Protein AF-A0A0G0FE40-F1 (afdb_monomer_lite)

Foldseek 3Di:
DFADPQKAFQEDDDPVVQVVVCVVQVLAFWEALLDAPLQQAQQLVRDGFDDADWDDPDDFKIKHFLVPGDHPSVLQDARHGMGGDCVVCVVLVVPDDDDDRVRSSVSRVVCCVVSPSNRMHMYTNFHRMAGACLQDPDDPRDGPNNPPPCSDNVNVVVCVVVVDDDPSVVSHNDGDNHNYDHDDD

Organism: NCBI:txid1619097

pLDDT: mean 90.69, std 10.66, range [52.12, 98.56]

Structure (mmCIF, N/CA/C/O backbone):
data_AF-A0A0G0FE40-F1
#
_entry.id   AF-A0A0G0FE40-F1
#
loop_
_atom_site.group_PDB
_atom_site.id
_atom_site.type_symbol
_atom_site.label_atom_id
_atom_site.label_alt_id
_atom_site.label_comp_id
_atom_site.label_asym_id
_atom_site.label_entity_id
_atom_site.label_seq_id
_atom_site.pdbx_PDB_ins_code
_atom_site.Cartn_x
_atom_site.Cartn_y
_atom_site.Cartn_z
_atom_site.occupancy
_atom_site.B_iso_or_equiv
_atom_site.auth_seq_id
_atom_site.auth_comp_id
_atom_site.auth_asym_id
_atom_site.auth_atom_id
_atom_site.pdbx_PDB_model_num
ATOM 1 N N . LEU A 1 1 ? -7.742 5.739 -5.639 1.00 95.12 1 LEU A N 1
ATOM 2 C CA . LEU A 1 1 ? -6.745 4.683 -5.893 1.00 95.12 1 LEU A CA 1
ATOM 3 C C . LEU A 1 1 ? -5.475 5.398 -6.303 1.00 95.12 1 LEU A C 1
ATOM 5 O O . LEU A 1 1 ? -5.529 6.129 -7.284 1.00 95.12 1 LEU A O 1
ATOM 9 N N . PHE A 1 2 ? -4.411 5.261 -5.524 1.00 95.88 2 PHE A N 1
ATOM 10 C CA . PHE A 1 2 ? -3.079 5.692 -5.936 1.00 95.88 2 PHE A CA 1
ATOM 11 C C . PHE A 1 2 ? -2.352 4.530 -6.601 1.00 95.88 2 PHE A C 1
ATOM 13 O O . PHE A 1 2 ? -2.489 3.388 -6.160 1.00 95.88 2 PHE A O 1
ATOM 20 N N . LEU A 1 3 ? -1.635 4.835 -7.677 1.00 94.00 3 LEU A N 1
ATOM 21 C CA . LEU A 1 3 ? -0.790 3.918 -8.431 1.00 94.00 3 LEU A CA 1
ATOM 22 C C . LEU A 1 3 ? 0.455 4.678 -8.877 1.00 94.00 3 LEU A C 1
ATOM 24 O O . LEU A 1 3 ? 0.405 5.896 -9.075 1.00 94.00 3 LEU A O 1
ATOM 28 N N . VAL A 1 4 ? 1.527 3.929 -9.086 1.00 90.31 4 VAL A N 1
ATOM 29 C CA . VAL A 1 4 ? 2.767 4.394 -9.710 1.00 90.31 4 VAL A CA 1
ATOM 30 C C . VAL A 1 4 ? 3.039 3.561 -10.965 1.00 90.31 4 VAL A C 1
ATOM 32 O O . VAL A 1 4 ? 2.366 2.559 -11.218 1.00 90.31 4 VAL A O 1
ATOM 35 N N . ASP A 1 5 ? 3.985 4.005 -11.782 1.00 85.88 5 ASP A N 1
ATOM 36 C CA . ASP A 1 5 ? 4.335 3.418 -13.079 1.00 85.88 5 ASP A CA 1
ATOM 37 C C . ASP A 1 5 ? 4.890 1.991 -12.986 1.00 85.88 5 ASP A C 1
ATOM 39 O O . ASP A 1 5 ? 4.754 1.221 -13.934 1.00 85.88 5 ASP A O 1
ATOM 43 N N . ASP A 1 6 ? 5.452 1.617 -11.838 1.00 87.06 6 ASP A N 1
ATOM 44 C CA . ASP A 1 6 ? 6.002 0.286 -11.584 1.00 87.06 6 ASP A CA 1
ATOM 45 C C . ASP A 1 6 ? 5.018 -0.703 -10.925 1.00 87.06 6 ASP A C 1
ATOM 47 O O . ASP A 1 6 ? 5.390 -1.827 -10.577 1.00 87.06 6 ASP A O 1
ATOM 51 N N . THR A 1 7 ? 3.752 -0.307 -10.751 1.00 92.50 7 THR A N 1
ATOM 52 C CA . THR A 1 7 ? 2.732 -1.163 -10.136 1.00 92.50 7 THR A CA 1
ATOM 53 C C . THR A 1 7 ? 2.286 -2.275 -11.085 1.00 92.50 7 THR A C 1
ATOM 55 O O . THR A 1 7 ? 1.764 -2.027 -12.172 1.00 92.50 7 THR A O 1
ATOM 58 N N . VAL A 1 8 ? 2.370 -3.517 -10.612 1.00 92.75 8 VAL A N 1
ATOM 59 C CA . VAL A 1 8 ? 1.926 -4.722 -11.316 1.00 92.75 8 VAL A CA 1
ATOM 60 C C . VAL A 1 8 ? 0.778 -5.377 -10.554 1.00 92.75 8 VAL A C 1
ATOM 62 O O . VAL A 1 8 ? 0.898 -5.680 -9.367 1.00 92.75 8 VAL A O 1
ATOM 65 N N . PHE A 1 9 ? -0.341 -5.643 -11.235 1.00 95.06 9 PHE A N 1
ATOM 66 C CA . PHE A 1 9 ? -1.464 -6.393 -10.665 1.00 95.06 9 PHE A CA 1
ATOM 67 C C . PHE A 1 9 ? -1.293 -7.896 -10.893 1.00 95.06 9 PHE A C 1
ATOM 69 O O . PHE A 1 9 ? -1.261 -8.364 -12.029 1.00 95.06 9 PHE A O 1
ATOM 76 N N . CYS A 1 10 ? -1.252 -8.667 -9.808 1.00 94.44 10 CYS A N 1
ATOM 77 C CA . CYS A 1 10 ? -1.087 -10.121 -9.844 1.00 94.44 10 CYS A CA 1
ATOM 78 C C . CYS A 1 10 ? -2.388 -10.898 -9.580 1.00 94.44 10 CYS A C 1
ATOM 80 O O . CYS A 1 10 ? -2.400 -12.130 -9.580 1.00 94.44 10 CYS A O 1
ATOM 82 N N . GLY A 1 11 ? -3.513 -10.206 -9.381 1.00 93.56 11 GLY A N 1
ATOM 83 C CA . GLY A 1 11 ? -4.809 -10.843 -9.181 1.00 93.56 11 GLY A CA 1
ATOM 84 C C . GLY A 1 11 ? -5.990 -9.920 -9.455 1.00 93.56 11 GLY A C 1
ATOM 85 O O . GLY A 1 11 ? -5.867 -8.700 -9.495 1.00 93.56 11 GLY A O 1
ATOM 86 N N . THR A 1 12 ? -7.169 -10.515 -9.620 1.00 94.44 12 THR A N 1
ATOM 87 C CA . THR A 1 12 ? -8.417 -9.769 -9.807 1.00 94.44 12 THR A CA 1
ATOM 88 C C . THR A 1 12 ? -8.948 -9.234 -8.482 1.00 94.44 12 THR A C 1
ATOM 90 O O . THR A 1 12 ? -8.921 -9.928 -7.462 1.00 94.44 12 THR A O 1
ATOM 93 N N . PHE A 1 13 ? -9.515 -8.032 -8.515 1.00 95.94 13 PHE A N 1
ATOM 94 C CA . PHE A 1 13 ? -10.209 -7.419 -7.387 1.00 95.94 13 PHE A CA 1
ATOM 95 C C . PHE A 1 13 ? -11.353 -6.528 -7.880 1.00 95.94 13 PHE A C 1
ATOM 97 O O . PHE A 1 13 ? -11.409 -6.143 -9.046 1.00 95.94 13 PHE A O 1
ATOM 104 N N . SER A 1 14 ? -12.282 -6.192 -6.983 1.00 97.06 14 SER A N 1
ATOM 105 C CA . SER A 1 14 ? -13.412 -5.313 -7.288 1.00 97.06 14 SER A CA 1
ATOM 106 C C . SER A 1 14 ? -13.316 -4.021 -6.487 1.00 97.06 14 SER A C 1
ATOM 108 O O . SER A 1 14 ? -13.484 -4.028 -5.267 1.00 97.06 14 SER A O 1
ATOM 110 N N . ILE A 1 15 ? -13.119 -2.893 -7.176 1.00 96.94 15 ILE A N 1
ATOM 111 C CA . ILE A 1 15 ? -13.134 -1.560 -6.550 1.00 96.94 15 ILE A CA 1
ATOM 112 C C . ILE A 1 15 ? -14.489 -1.296 -5.881 1.00 96.94 15 ILE A C 1
ATOM 114 O O . ILE A 1 15 ? -14.534 -0.814 -4.753 1.00 96.94 15 ILE A O 1
ATOM 118 N N . LYS A 1 16 ? -15.600 -1.685 -6.524 1.00 97.69 16 LYS A N 1
ATOM 119 C CA . LYS A 1 16 ? -16.952 -1.543 -5.957 1.00 97.69 16 LYS A CA 1
ATOM 120 C C . LYS A 1 16 ? -17.089 -2.276 -4.619 1.00 97.69 16 LYS A C 1
ATOM 122 O O . LYS A 1 16 ? -17.698 -1.751 -3.690 1.00 97.69 16 LYS A O 1
ATOM 127 N N . LYS A 1 17 ? -16.508 -3.476 -4.508 1.00 97.50 17 LYS A N 1
ATOM 128 C CA . LYS A 1 17 ? -16.500 -4.244 -3.257 1.00 97.50 17 LYS A CA 1
ATOM 129 C C . LYS A 1 17 ? -15.666 -3.555 -2.176 1.00 97.50 17 LYS A C 1
ATOM 131 O O . LYS A 1 17 ? -16.138 -3.446 -1.051 1.00 97.50 17 LYS A O 1
ATOM 136 N N . ILE A 1 18 ? -14.478 -3.059 -2.529 1.00 97.94 18 ILE A N 1
ATOM 137 C CA . ILE A 1 18 ? -13.598 -2.320 -1.610 1.00 97.94 18 ILE A CA 1
ATOM 138 C C . ILE A 1 18 ? -14.311 -1.078 -1.061 1.00 97.94 18 ILE A C 1
ATOM 140 O O . ILE A 1 18 ? -14.325 -0.875 0.149 1.00 97.94 18 ILE A O 1
ATOM 144 N N . ILE A 1 19 ? -14.961 -0.292 -1.927 1.00 97.56 19 ILE A N 1
ATOM 145 C CA . ILE A 1 19 ? -15.736 0.893 -1.522 1.00 97.56 19 ILE A CA 1
ATOM 146 C C . ILE A 1 19 ? -16.832 0.504 -0.525 1.00 97.56 19 ILE A C 1
ATOM 148 O O . ILE A 1 19 ? -16.897 1.083 0.556 1.00 97.56 19 ILE A O 1
ATOM 152 N N . LYS A 1 20 ? -17.631 -0.526 -0.838 1.00 97.69 20 LYS A N 1
ATOM 153 C CA . LYS A 1 20 ? -18.689 -1.011 0.061 1.00 97.69 20 LYS A CA 1
ATOM 154 C C . LYS A 1 20 ? -18.138 -1.394 1.441 1.00 97.69 20 LYS A C 1
ATOM 156 O O . LYS A 1 20 ? -18.756 -1.086 2.454 1.00 97.69 20 LYS A O 1
ATOM 161 N N . LEU A 1 21 ? -16.988 -2.066 1.497 1.00 97.62 21 LEU A N 1
ATOM 162 C CA . LEU A 1 21 ? -16.372 -2.461 2.766 1.00 97.62 21 LEU A CA 1
ATOM 163 C C . LEU A 1 21 ? -15.844 -1.255 3.557 1.00 97.62 21 LEU A C 1
ATOM 165 O O . LEU A 1 21 ? -16.055 -1.202 4.765 1.00 97.62 21 LEU A O 1
ATOM 169 N N . LEU A 1 22 ? -15.240 -0.260 2.900 1.00 97.00 22 LEU A N 1
ATOM 170 C CA . LEU A 1 22 ? -14.813 0.987 3.555 1.00 97.00 22 LEU A CA 1
ATOM 171 C C . LEU A 1 22 ? -16.003 1.797 4.105 1.00 97.00 22 LEU A C 1
ATOM 173 O O . LEU A 1 22 ? -15.895 2.442 5.147 1.00 97.00 22 LEU A O 1
ATOM 177 N N . GLU A 1 23 ? -17.161 1.742 3.444 1.00 96.38 23 GLU A N 1
ATOM 178 C CA . GLU A 1 23 ? -18.392 2.372 3.934 1.00 96.38 23 GLU A CA 1
ATOM 179 C C . GLU A 1 23 ? -18.974 1.671 5.169 1.00 96.38 23 GLU A C 1
ATOM 181 O O . GLU A 1 23 ? -19.508 2.344 6.055 1.00 96.38 23 GLU A O 1
ATOM 186 N N . ILE A 1 24 ? -18.866 0.341 5.237 1.00 97.25 24 ILE A N 1
ATOM 187 C CA . ILE A 1 24 ? -19.320 -0.469 6.378 1.00 97.25 24 ILE A CA 1
ATOM 188 C C . ILE A 1 24 ? -18.363 -0.303 7.568 1.00 97.25 24 ILE A C 1
ATOM 190 O O . ILE A 1 24 ? -18.799 -0.077 8.697 1.00 97.25 24 ILE A O 1
ATOM 194 N N . HIS A 1 25 ? -17.053 -0.371 7.328 1.00 96.88 25 HIS A N 1
ATOM 195 C CA . HIS A 1 25 ? -16.018 -0.333 8.360 1.00 96.88 25 HIS A CA 1
ATOM 196 C C . HIS A 1 25 ? -15.403 1.067 8.483 1.00 96.88 25 HIS A C 1
ATOM 198 O O . HIS A 1 25 ? -14.275 1.316 8.072 1.00 96.88 25 HIS A O 1
ATOM 204 N N . ARG A 1 26 ? -16.145 2.006 9.084 1.00 95.44 26 ARG A N 1
ATOM 205 C CA . ARG A 1 26 ? -15.761 3.435 9.166 1.00 95.44 26 ARG A CA 1
ATOM 206 C C . ARG A 1 26 ? -14.464 3.734 9.931 1.00 95.44 26 ARG A C 1
ATOM 208 O O . ARG A 1 26 ? -13.919 4.827 9.788 1.00 95.44 26 ARG A O 1
ATOM 215 N N . ASN A 1 27 ? -13.983 2.793 10.738 1.00 96.81 27 ASN A N 1
ATOM 216 C CA . ASN A 1 27 ? -12.712 2.860 11.464 1.00 96.81 27 ASN A CA 1
ATOM 217 C C . ASN A 1 27 ? -11.519 2.300 10.661 1.00 96.81 27 ASN A C 1
ATOM 219 O O . ASN A 1 27 ? -10.417 2.205 11.201 1.00 96.81 27 ASN A O 1
ATOM 223 N N . VAL A 1 28 ? -11.727 1.930 9.396 1.00 98.06 28 VAL A N 1
ATOM 224 C CA . VAL A 1 28 ? -10.672 1.545 8.456 1.00 98.06 28 VAL A CA 1
ATOM 225 C C . VAL A 1 28 ? -10.237 2.771 7.652 1.00 98.06 28 VAL A C 1
ATOM 227 O O . VAL A 1 28 ? -11.068 3.498 7.106 1.00 98.06 28 VAL A O 1
ATOM 230 N N . LEU A 1 29 ? -8.927 3.011 7.582 1.00 97.88 29 LEU A N 1
ATOM 231 C CA . LEU A 1 29 ? -8.335 4.150 6.875 1.00 97.88 29 LEU A CA 1
ATOM 232 C C . LEU A 1 29 ? -8.379 3.987 5.350 1.00 97.88 29 LEU A C 1
ATOM 234 O O . LEU A 1 29 ? -8.657 4.933 4.616 1.00 97.88 29 LEU A O 1
ATOM 238 N N . GLY A 1 30 ? -8.109 2.780 4.871 1.00 98.06 30 GLY A N 1
ATOM 239 C CA . GLY A 1 30 ? -8.002 2.483 3.452 1.00 98.06 30 GLY A CA 1
ATOM 240 C C . GLY A 1 30 ? -7.833 0.995 3.192 1.00 98.06 30 GLY A C 1
ATOM 241 O O . GLY A 1 30 ? -7.861 0.178 4.115 1.00 98.06 30 GLY A O 1
ATOM 242 N N . CYS A 1 31 ? -7.673 0.656 1.918 1.00 98.44 31 CYS A N 1
ATOM 243 C CA . CYS A 1 31 ? -7.436 -0.699 1.449 1.00 98.44 31 CYS A CA 1
ATOM 244 C C . CYS A 1 31 ? -6.124 -0.767 0.677 1.00 98.44 31 CYS A C 1
ATOM 246 O O . CYS A 1 31 ? -6.009 -0.126 -0.368 1.00 98.44 31 CYS A O 1
ATOM 248 N N . SER A 1 32 ? -5.193 -1.597 1.136 1.00 98.25 32 SER A N 1
ATOM 249 C CA . SER A 1 32 ? -3.959 -1.883 0.414 1.00 98.25 32 SER A CA 1
ATOM 250 C C . SER A 1 32 ? -4.110 -3.091 -0.500 1.00 98.25 32 SER A C 1
ATOM 252 O O . SER A 1 32 ? -4.609 -4.139 -0.082 1.00 98.25 32 SER A O 1
ATOM 254 N N . LEU A 1 33 ? -3.690 -2.938 -1.758 1.00 98.31 33 LEU A N 1
ATOM 255 C CA . LEU A 1 33 ? -3.615 -4.033 -2.728 1.00 98.31 33 LEU A CA 1
ATOM 256 C C . LEU A 1 33 ? -2.248 -4.727 -2.693 1.00 98.31 33 LEU A C 1
ATOM 258 O O . LEU A 1 33 ? -2.164 -5.901 -3.050 1.00 98.31 33 LEU A O 1
ATOM 262 N N . ARG A 1 34 ? -1.201 -4.026 -2.243 1.00 97.25 34 ARG A N 1
ATOM 263 C CA . ARG A 1 34 ? 0.170 -4.546 -2.117 1.00 97.25 34 ARG A CA 1
ATOM 264 C C . ARG A 1 34 ? 0.394 -5.452 -0.904 1.00 97.25 34 ARG A C 1
ATOM 266 O O . ARG A 1 34 ? 1.268 -6.319 -0.925 1.00 97.25 34 ARG A O 1
ATOM 273 N N . LEU A 1 35 ? -0.429 -5.308 0.133 1.00 98.00 35 LEU A N 1
ATOM 274 C CA . LEU A 1 35 ? -0.337 -6.098 1.361 1.00 98.00 35 LEU A CA 1
ATOM 275 C C . LEU A 1 35 ? -1.212 -7.357 1.332 1.00 98.00 35 LEU A C 1
ATOM 277 O O . LEU A 1 35 ? -2.296 -7.378 0.748 1.00 98.00 35 LEU A O 1
ATOM 281 N N . GLY A 1 36 ? -0.750 -8.377 2.047 1.00 97.44 36 GLY A N 1
ATOM 282 C CA . GLY A 1 36 ? -1.481 -9.594 2.376 1.00 97.44 36 GLY A CA 1
ATOM 283 C C . GLY A 1 36 ? -0.673 -10.469 3.331 1.00 97.44 36 GLY A C 1
ATOM 284 O O . GLY A 1 36 ? 0.444 -10.131 3.718 1.00 97.44 36 GLY A O 1
ATOM 285 N N . LYS A 1 37 ? -1.199 -11.632 3.715 1.00 97.38 37 LYS A N 1
ATOM 286 C CA . LYS A 1 37 ? -0.504 -12.568 4.627 1.00 97.38 37 LYS A CA 1
ATOM 287 C C . LYS A 1 37 ? 0.796 -13.124 4.039 1.00 97.38 37 LYS A C 1
ATOM 289 O O . LYS A 1 37 ? 1.627 -13.662 4.761 1.00 97.38 37 LYS A O 1
ATOM 294 N N . ASN A 1 38 ? 0.945 -13.020 2.724 1.00 97.75 38 ASN A N 1
ATOM 295 C CA . ASN A 1 38 ? 2.135 -13.356 1.955 1.00 97.75 38 ASN A CA 1
ATOM 296 C C . ASN A 1 38 ? 3.241 -12.290 2.048 1.00 97.75 38 ASN A C 1
ATOM 298 O O . ASN A 1 38 ? 4.361 -12.587 1.650 1.00 97.75 38 ASN A O 1
ATOM 302 N N . THR A 1 39 ? 2.983 -11.092 2.577 1.00 97.62 39 THR A N 1
ATOM 303 C CA . THR A 1 39 ? 3.961 -9.994 2.634 1.00 97.62 39 THR A CA 1
ATOM 304 C C . THR A 1 39 ? 4.903 -10.141 3.840 1.00 97.62 39 THR A C 1
ATOM 306 O O . THR A 1 39 ? 4.739 -9.466 4.849 1.00 97.62 39 THR A O 1
ATOM 309 N N . HIS A 1 40 ? 5.890 -11.032 3.766 1.00 97.3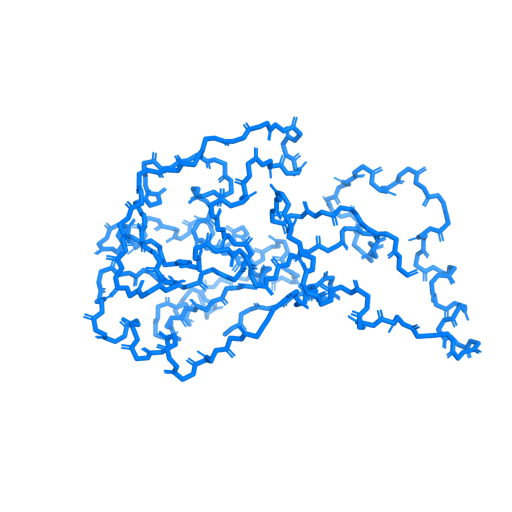8 40 HIS A N 1
ATOM 310 C CA . HIS A 1 40 ? 6.840 -11.334 4.853 1.00 97.38 40 HIS A CA 1
ATOM 311 C C . HIS A 1 40 ? 8.215 -10.666 4.685 1.00 97.38 40 HIS A C 1
ATOM 313 O O . HIS A 1 40 ? 9.120 -10.894 5.494 1.00 97.38 40 HIS A O 1
ATOM 319 N N . TYR A 1 41 ? 8.386 -9.838 3.653 1.00 97.31 41 TYR A N 1
ATOM 320 C CA . TYR A 1 41 ? 9.632 -9.145 3.354 1.00 97.31 41 TYR A CA 1
ATOM 321 C C . TYR A 1 41 ? 9.405 -7.664 3.028 1.00 97.31 41 TYR A C 1
ATOM 323 O O . TYR A 1 41 ? 8.600 -7.328 2.159 1.00 97.31 41 TYR A O 1
ATOM 331 N N . CYS A 1 42 ? 10.149 -6.788 3.705 1.00 96.00 42 CYS A N 1
ATOM 332 C CA . CYS A 1 42 ? 10.187 -5.356 3.448 1.00 96.00 42 CYS A CA 1
ATOM 333 C C . CYS A 1 42 ? 11.404 -5.024 2.585 1.00 96.00 42 CYS A C 1
ATOM 335 O O . CYS A 1 42 ? 12.546 -4.977 3.053 1.00 96.00 42 CYS A O 1
ATOM 337 N N . TYR A 1 43 ? 11.152 -4.793 1.300 1.00 93.12 43 TYR A N 1
ATOM 338 C CA . TYR A 1 43 ? 12.206 -4.591 0.316 1.00 93.12 43 TYR A CA 1
ATOM 339 C C . TYR A 1 43 ? 13.088 -3.360 0.594 1.00 93.12 43 TYR A C 1
ATOM 341 O O . TYR A 1 43 ? 14.313 -3.546 0.595 1.00 93.12 43 TYR A O 1
ATOM 349 N N . PRO A 1 44 ? 12.543 -2.152 0.871 1.00 88.81 44 PRO A N 1
ATOM 350 C CA . PRO A 1 44 ? 13.372 -0.966 1.104 1.00 88.81 44 PRO A CA 1
ATOM 351 C C . PRO A 1 44 ? 14.330 -1.122 2.288 1.00 88.81 44 PRO A C 1
ATOM 353 O O . PRO A 1 44 ? 15.458 -0.645 2.232 1.00 88.81 44 PRO A O 1
ATOM 356 N N . LEU A 1 45 ? 13.902 -1.832 3.337 1.00 91.56 45 LEU A N 1
ATOM 357 C CA . LEU A 1 45 ? 14.685 -2.039 4.558 1.00 91.56 45 LEU A CA 1
ATOM 358 C C . LEU A 1 45 ? 15.487 -3.346 4.558 1.00 91.56 45 LEU A C 1
ATOM 360 O O . LEU A 1 45 ? 16.197 -3.619 5.521 1.00 91.56 45 LEU A O 1
ATOM 364 N N . ASN A 1 46 ? 15.408 -4.134 3.479 1.00 92.62 46 ASN A N 1
ATOM 365 C CA . ASN A 1 46 ? 16.113 -5.410 3.332 1.00 92.62 46 ASN A CA 1
ATOM 366 C C . ASN A 1 46 ? 15.886 -6.363 4.520 1.00 92.62 46 ASN A C 1
ATOM 368 O O . ASN A 1 46 ? 16.827 -6.979 5.020 1.00 92.62 46 ASN A O 1
ATOM 372 N N . ALA A 1 47 ? 14.650 -6.433 5.016 1.00 95.31 47 ALA A N 1
ATOM 373 C CA . ALA A 1 47 ? 14.346 -7.096 6.277 1.00 95.31 47 ALA A CA 1
ATOM 374 C C . ALA A 1 47 ? 13.106 -7.982 6.170 1.00 95.31 47 ALA A C 1
ATOM 376 O O . ALA A 1 47 ? 12.124 -7.634 5.514 1.00 95.31 47 ALA A O 1
ATOM 377 N N . HIS A 1 48 ? 13.128 -9.114 6.874 1.00 96.88 48 HIS A N 1
ATOM 378 C CA . HIS A 1 48 ? 11.908 -9.862 7.149 1.00 96.88 48 HIS A CA 1
ATOM 379 C C . HIS A 1 48 ? 10.975 -9.036 8.034 1.00 96.88 48 HIS A C 1
ATOM 381 O O . HIS A 1 48 ? 11.431 -8.333 8.937 1.00 96.88 48 HIS A O 1
ATOM 387 N N . GLN A 1 49 ? 9.671 -9.147 7.790 1.00 95.81 49 GLN A N 1
ATOM 388 C CA . GLN A 1 49 ? 8.661 -8.444 8.571 1.00 95.81 49 GLN A CA 1
ATOM 389 C C . GLN A 1 49 ? 7.640 -9.407 9.182 1.00 95.81 49 GLN A C 1
ATOM 391 O O . GLN A 1 49 ? 7.226 -10.362 8.517 1.00 95.81 49 GLN A O 1
ATOM 396 N N . PRO A 1 50 ? 7.214 -9.173 10.434 1.00 96.38 50 PRO A N 1
ATOM 397 C CA . PRO A 1 50 ? 6.149 -9.952 11.042 1.00 96.38 50 PRO A CA 1
ATOM 398 C C . PRO A 1 50 ? 4.802 -9.610 10.396 1.00 96.38 50 PRO A C 1
ATOM 400 O O . PRO A 1 50 ? 4.508 -8.447 10.115 1.00 96.38 50 PRO A O 1
ATOM 403 N N . ILE A 1 51 ? 3.957 -10.624 10.208 1.00 97.69 51 ILE A N 1
ATOM 404 C CA . ILE A 1 51 ? 2.556 -10.408 9.837 1.00 97.69 51 ILE A CA 1
ATOM 405 C C . ILE A 1 51 ? 1.804 -9.955 11.100 1.00 97.69 51 ILE A C 1
ATOM 407 O O . ILE A 1 51 ? 1.885 -10.651 12.117 1.00 97.69 51 ILE A O 1
ATOM 411 N N . PRO A 1 52 ? 1.089 -8.815 11.079 1.00 97.62 52 PRO A N 1
ATOM 412 C CA . PRO A 1 52 ? 0.344 -8.344 12.242 1.00 97.62 52 PRO A CA 1
ATOM 413 C C . PRO A 1 52 ? -0.821 -9.284 12.581 1.00 97.62 52 PRO A C 1
ATOM 415 O O . PRO A 1 52 ? -1.217 -10.140 11.788 1.00 97.62 52 PRO A O 1
ATOM 418 N N . SER A 1 53 ? -1.417 -9.094 13.760 1.00 97.38 53 SER A N 1
ATOM 419 C CA . SER A 1 53 ? -2.661 -9.785 14.107 1.00 97.38 53 SER A CA 1
ATOM 420 C C . SER A 1 53 ? -3.779 -9.354 13.153 1.00 97.38 53 SER A C 1
ATOM 422 O O . SER A 1 53 ? -4.144 -8.178 13.096 1.00 97.38 53 SER A O 1
ATOM 424 N N . ILE A 1 54 ? -4.297 -10.311 12.382 1.00 96.69 54 ILE A N 1
ATOM 425 C CA . ILE A 1 54 ? -5.310 -10.086 11.349 1.00 96.69 54 ILE A CA 1
ATOM 426 C C . ILE A 1 54 ? -6.687 -10.576 11.794 1.00 96.69 54 ILE A C 1
ATOM 428 O O . ILE A 1 54 ? -6.829 -11.621 12.430 1.00 96.69 54 ILE A O 1
ATOM 432 N N . LYS A 1 55 ? -7.726 -9.857 11.373 1.00 97.81 55 LYS A N 1
ATOM 433 C CA . LYS A 1 55 ? -9.126 -10.257 11.523 1.00 97.81 55 LYS A CA 1
ATOM 434 C C . LYS A 1 55 ? -9.800 -10.291 10.159 1.00 97.81 55 LYS A C 1
ATOM 436 O O . LYS A 1 55 ? -9.770 -9.300 9.436 1.00 97.81 55 LYS A O 1
ATOM 441 N N . TYR A 1 56 ? -10.454 -11.401 9.829 1.00 97.81 56 TYR A N 1
ATOM 442 C CA . TYR A 1 56 ? -11.288 -11.472 8.631 1.00 97.81 56 TYR A CA 1
ATOM 443 C C . TYR A 1 56 ? -12.553 -10.635 8.813 1.00 97.81 56 TYR A C 1
ATOM 445 O O . TYR A 1 56 ? -13.221 -10.706 9.849 1.00 97.81 56 TYR A O 1
ATOM 453 N N . ILE A 1 57 ? -12.872 -9.849 7.792 1.00 96.75 57 ILE A N 1
ATOM 454 C CA . ILE A 1 57 ? -14.147 -9.129 7.673 1.00 96.75 57 ILE A CA 1
ATOM 455 C C . ILE A 1 57 ? -15.014 -9.703 6.549 1.00 96.75 57 ILE A C 1
ATOM 457 O O . ILE A 1 57 ? -16.224 -9.517 6.558 1.00 96.75 57 ILE A O 1
ATOM 461 N N . GLU A 1 58 ? -14.399 -10.441 5.623 1.00 94.00 58 GLU A N 1
ATOM 462 C CA . GLU A 1 58 ? -15.032 -11.284 4.610 1.00 94.00 58 GLU A CA 1
ATOM 463 C C . GLU A 1 58 ? -14.041 -12.360 4.136 1.00 94.00 58 GLU A C 1
ATOM 465 O O . GLU A 1 58 ? -12.880 -12.337 4.538 1.00 94.00 58 GLU A O 1
ATOM 470 N N . GLU A 1 59 ? -14.483 -13.281 3.269 1.00 89.44 59 GLU A N 1
ATOM 471 C CA . GLU A 1 59 ? -13.717 -14.452 2.802 1.00 89.44 59 GLU A CA 1
ATOM 472 C C . GLU A 1 59 ? -12.258 -14.132 2.428 1.00 89.44 59 GLU A C 1
ATOM 474 O O . GLU A 1 59 ? -11.343 -14.789 2.914 1.00 89.44 59 GLU A O 1
ATOM 479 N N . ASN A 1 60 ? -12.035 -13.077 1.636 1.00 95.00 60 ASN A N 1
ATOM 480 C CA . ASN A 1 60 ? -10.705 -12.697 1.140 1.00 95.00 60 ASN A CA 1
ATOM 481 C C . ASN A 1 60 ? -10.234 -11.322 1.638 1.00 95.00 60 ASN A C 1
ATOM 483 O O . ASN A 1 60 ? -9.278 -10.773 1.093 1.00 95.00 60 ASN A O 1
ATOM 487 N N . PHE A 1 61 ? -10.915 -10.741 2.629 1.00 98.06 61 PHE A N 1
ATOM 488 C CA . PHE A 1 61 ? -10.586 -9.423 3.172 1.00 98.06 61 PHE A CA 1
ATOM 489 C C . PHE A 1 61 ? -10.250 -9.522 4.650 1.00 98.06 61 PHE A C 1
ATOM 491 O O . PHE A 1 61 ? -11.035 -10.031 5.458 1.00 98.06 61 PHE A O 1
ATOM 498 N N . VAL A 1 62 ? -9.104 -8.958 5.004 1.00 98.44 62 VAL A N 1
ATOM 499 C CA . VAL A 1 62 ? -8.636 -8.864 6.380 1.00 98.44 62 VAL A CA 1
ATOM 500 C C . VAL A 1 62 ? -8.434 -7.409 6.767 1.00 98.44 62 VAL A C 1
ATOM 502 O O . VAL A 1 62 ? -8.170 -6.550 5.926 1.00 98.44 62 VAL A O 1
ATOM 505 N N . ILE A 1 63 ? -8.554 -7.143 8.060 1.00 98.56 63 ILE A N 1
ATOM 506 C CA . ILE A 1 63 ? -8.132 -5.893 8.681 1.00 98.56 63 ILE A CA 1
ATOM 507 C C . ILE A 1 63 ? -7.066 -6.181 9.727 1.00 98.56 63 ILE A C 1
ATOM 509 O O . ILE A 1 63 ? -7.065 -7.247 10.349 1.00 98.56 63 ILE A O 1
ATOM 513 N N . TYR A 1 64 ? -6.188 -5.216 9.944 1.00 98.50 64 TYR A N 1
ATOM 514 C CA . TYR A 1 64 ? -5.186 -5.248 11.001 1.00 98.50 64 TYR A CA 1
ATOM 515 C C . TYR A 1 64 ? -4.947 -3.828 11.520 1.00 98.50 64 TYR A C 1
ATOM 517 O O . TYR A 1 64 ? -5.260 -2.852 10.836 1.00 98.50 64 TYR A O 1
ATOM 525 N N . ASP A 1 65 ? -4.438 -3.712 12.744 1.00 98.31 65 ASP A N 1
ATOM 526 C CA . ASP A 1 65 ? -4.110 -2.420 13.349 1.00 98.31 65 ASP A CA 1
ATOM 527 C C . ASP A 1 65 ? -2.745 -1.940 12.837 1.00 98.31 65 ASP A C 1
ATOM 529 O O . ASP A 1 65 ? -1.713 -2.534 13.158 1.00 98.31 65 ASP A O 1
ATOM 533 N N . TRP A 1 66 ? -2.728 -0.886 12.019 1.00 97.69 66 TRP A N 1
ATOM 534 C CA . TRP A 1 66 ? -1.483 -0.355 11.456 1.00 97.69 66 TRP A CA 1
ATOM 535 C C . TRP A 1 66 ? -0.658 0.416 12.489 1.00 97.69 66 TRP A C 1
ATOM 537 O O . TRP A 1 66 ? 0.549 0.557 12.311 1.00 97.69 66 TRP A O 1
ATOM 547 N N . THR A 1 67 ? -1.271 0.871 13.587 1.00 96.75 67 THR A N 1
ATOM 548 C CA . THR A 1 67 ? -0.580 1.608 14.660 1.00 96.75 67 THR A CA 1
ATOM 549 C C . THR A 1 67 ? 0.308 0.700 15.511 1.00 96.75 67 THR A C 1
ATOM 551 O O . THR A 1 67 ? 1.231 1.180 16.163 1.00 96.75 67 THR A O 1
ATOM 554 N N . GLN A 1 68 ? 0.032 -0.608 1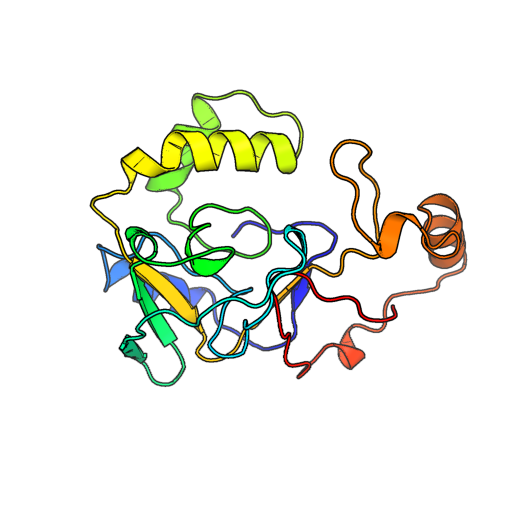5.492 1.00 96.62 68 GLN A N 1
ATOM 555 C CA . GLN A 1 68 ? 0.774 -1.648 16.213 1.00 96.62 68 GLN A CA 1
ATOM 556 C C . GLN A 1 68 ? 1.589 -2.552 15.279 1.00 96.62 68 GLN A C 1
ATOM 558 O O . GLN A 1 68 ? 2.209 -3.515 15.726 1.00 96.62 68 GLN A O 1
ATOM 563 N N . ALA A 1 69 ? 1.545 -2.295 13.972 1.00 96.88 69 ALA A N 1
ATOM 564 C CA . ALA A 1 69 ? 2.254 -3.089 12.984 1.00 96.88 69 ALA A CA 1
ATOM 565 C C . ALA A 1 69 ? 3.703 -2.612 12.805 1.00 96.88 69 ALA A C 1
ATOM 567 O O . ALA A 1 69 ? 4.145 -1.625 13.394 1.00 96.88 69 ALA A O 1
ATOM 568 N N . HIS A 1 70 ? 4.451 -3.313 11.953 1.00 96.94 70 HIS A N 1
ATOM 569 C CA . HIS A 1 70 ? 5.842 -2.994 11.651 1.00 96.94 70 HIS A CA 1
ATOM 570 C C . HIS A 1 70 ? 6.068 -2.892 10.142 1.00 96.94 70 HIS A C 1
ATOM 572 O O . HIS A 1 70 ? 5.370 -3.537 9.357 1.00 96.94 70 HIS A O 1
ATOM 578 N N . LEU A 1 71 ? 7.088 -2.118 9.759 1.00 96.50 71 LEU A N 1
ATOM 579 C CA . LEU A 1 71 ? 7.597 -2.034 8.386 1.00 96.50 71 LEU A CA 1
ATOM 580 C C . LEU A 1 71 ? 6.471 -1.696 7.389 1.00 96.50 71 LEU A C 1
ATOM 582 O O . LEU A 1 71 ? 5.742 -0.732 7.626 1.00 96.50 71 LEU A O 1
ATOM 586 N N . ASP A 1 72 ? 6.290 -2.460 6.306 1.00 97.06 72 ASP A N 1
ATOM 587 C CA . ASP A 1 72 ? 5.281 -2.135 5.288 1.00 97.06 72 ASP A CA 1
ATOM 588 C C . ASP A 1 72 ? 3.851 -2.112 5.845 1.00 97.06 72 ASP A C 1
ATOM 590 O O . ASP A 1 72 ? 3.023 -1.339 5.365 1.00 97.06 72 ASP A O 1
ATOM 594 N N . PHE A 1 73 ? 3.551 -2.918 6.871 1.00 97.69 73 PHE A N 1
ATOM 595 C CA . PHE A 1 73 ? 2.227 -2.922 7.495 1.00 97.69 73 PHE A CA 1
ATOM 596 C C . PHE A 1 73 ? 1.976 -1.675 8.357 1.00 97.69 73 PHE A C 1
ATOM 598 O O . PHE A 1 73 ? 0.822 -1.275 8.500 1.00 97.69 73 PHE A O 1
ATOM 605 N N . ALA A 1 74 ? 3.021 -1.034 8.891 1.00 96.12 74 ALA A N 1
ATOM 606 C CA . ALA A 1 74 ? 2.907 0.238 9.615 1.00 96.12 74 ALA A CA 1
ATOM 607 C C . ALA A 1 74 ? 2.779 1.451 8.673 1.00 96.12 74 ALA A C 1
ATOM 609 O O . ALA A 1 74 ? 2.405 2.546 9.098 1.00 96.12 74 ALA A O 1
ATOM 610 N N . TYR A 1 75 ? 3.082 1.268 7.385 1.00 95.06 75 TYR A N 1
ATOM 611 C CA . TYR A 1 75 ? 3.091 2.327 6.382 1.00 95.06 75 TYR A CA 1
ATOM 612 C C . TYR A 1 75 ? 1.703 2.514 5.748 1.00 95.06 75 TYR A C 1
ATOM 614 O O . TYR A 1 75 ? 1.448 2.144 4.605 1.00 95.06 75 TYR A O 1
ATOM 622 N N . ALA A 1 76 ? 0.765 3.043 6.540 1.00 95.69 76 ALA A N 1
ATOM 623 C CA . ALA A 1 76 ? -0.664 3.016 6.217 1.00 95.69 76 ALA A CA 1
ATOM 624 C C . ALA A 1 76 ? -1.109 3.991 5.110 1.00 95.69 76 ALA A C 1
ATOM 626 O O . ALA A 1 76 ? -2.153 3.768 4.494 1.00 95.69 76 ALA A O 1
ATOM 627 N N . LEU A 1 77 ? -0.353 5.068 4.864 1.00 95.81 77 LEU A N 1
ATOM 628 C CA . LEU A 1 77 ? -0.605 6.036 3.793 1.00 95.81 77 LEU A CA 1
ATOM 629 C C . LEU A 1 77 ? 0.543 6.009 2.787 1.00 95.81 77 LEU A C 1
ATOM 631 O O . LEU A 1 77 ? 1.641 6.465 3.091 1.00 95.81 77 LEU A O 1
ATOM 635 N N . GLU A 1 78 ? 0.264 5.497 1.596 1.00 94.19 78 GLU A N 1
ATOM 636 C CA . GLU A 1 78 ? 1.258 5.228 0.557 1.00 94.19 78 GLU A CA 1
ATOM 637 C C . GLU A 1 78 ? 0.623 5.364 -0.838 1.00 94.19 78 GLU A C 1
ATOM 639 O O . GLU A 1 78 ? -0.608 5.435 -0.955 1.00 94.1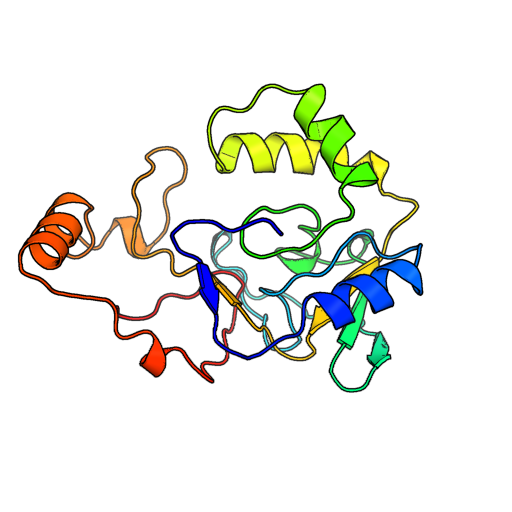9 78 GLU A O 1
ATOM 644 N N . VAL A 1 79 ? 1.435 5.460 -1.895 1.00 94.25 79 VAL A N 1
ATOM 645 C CA . VAL A 1 79 ? 0.934 5.744 -3.261 1.00 94.25 79 VAL A CA 1
ATOM 646 C C . VAL A 1 79 ? 1.087 4.585 -4.255 1.00 94.25 79 VAL A C 1
ATOM 648 O O . VAL A 1 79 ? 0.585 4.657 -5.377 1.00 94.25 79 VAL A O 1
ATOM 651 N N . SER A 1 80 ? 1.711 3.492 -3.836 1.00 91.06 80 SER A N 1
ATOM 652 C CA . SER A 1 80 ? 1.973 2.255 -4.577 1.00 91.06 80 SER A CA 1
ATOM 653 C C . SER A 1 80 ? 0.861 1.207 -4.412 1.00 91.06 80 SER A C 1
ATOM 655 O O . SER A 1 80 ? 1.092 0.112 -3.909 1.00 91.06 80 SER A O 1
ATOM 657 N N . SER A 1 81 ? -0.346 1.493 -4.921 1.00 95.00 81 SER A N 1
ATOM 658 C CA . SER A 1 81 ? -1.506 0.572 -4.975 1.00 95.00 81 SER A CA 1
ATOM 659 C C . SER A 1 81 ? -2.390 0.473 -3.718 1.00 95.00 81 SER A C 1
ATOM 661 O O . SER A 1 81 ? -2.786 -0.611 -3.279 1.00 95.00 81 SER A O 1
ATOM 663 N N . SER A 1 82 ? -2.836 1.627 -3.210 1.00 97.12 82 SER A N 1
ATOM 664 C CA . SER A 1 82 ? -3.874 1.708 -2.168 1.00 97.12 82 SER A CA 1
ATOM 665 C C . SER A 1 82 ? -5.067 2.599 -2.509 1.00 97.12 82 SER A C 1
ATOM 667 O O . SER A 1 82 ? -5.012 3.554 -3.293 1.00 97.12 82 SER A O 1
ATOM 669 N N . LEU A 1 83 ? -6.204 2.266 -1.898 1.00 97.94 83 LEU A N 1
ATOM 670 C CA . LEU A 1 83 ? -7.455 3.009 -1.976 1.00 97.94 83 LEU A CA 1
ATOM 671 C C . LEU A 1 83 ? -7.749 3.686 -0.640 1.00 97.94 83 LEU A C 1
ATOM 673 O O . LEU A 1 83 ? -7.775 3.033 0.397 1.00 97.94 83 LEU A O 1
ATOM 677 N N . TYR A 1 84 ? -8.074 4.973 -0.699 1.00 97.50 84 TYR A N 1
ATOM 678 C CA . TYR A 1 84 ? -8.473 5.784 0.448 1.00 97.50 84 TYR A CA 1
ATOM 679 C C . TYR A 1 84 ? -9.735 6.578 0.112 1.00 97.50 84 TYR A C 1
ATOM 681 O O . TYR A 1 84 ? -10.005 6.854 -1.063 1.00 97.50 84 TYR A O 1
ATOM 689 N N . GLU A 1 85 ? -10.501 6.969 1.132 1.00 95.19 85 GLU A N 1
ATOM 690 C CA . GLU A 1 85 ? -11.641 7.866 0.938 1.00 95.19 85 GLU A CA 1
ATOM 691 C C . GLU A 1 85 ? -11.140 9.252 0.494 1.00 95.19 85 GLU A C 1
ATOM 693 O O . GLU A 1 85 ? -10.288 9.863 1.140 1.00 95.19 85 GLU A O 1
ATOM 698 N N . THR A 1 86 ? -11.704 9.802 -0.585 1.00 95.31 86 THR A N 1
ATOM 699 C CA . THR A 1 86 ? -11.290 11.118 -1.104 1.00 95.31 86 THR A CA 1
ATOM 700 C C . THR A 1 86 ? -11.381 12.213 -0.043 1.00 95.31 86 THR A C 1
ATOM 702 O O . THR A 1 86 ? -10.492 13.051 0.040 1.00 95.31 86 THR A O 1
ATOM 705 N N . LYS A 1 87 ? -12.420 12.198 0.803 1.00 92.06 87 LYS A N 1
ATOM 706 C CA . LYS A 1 87 ? -12.611 13.196 1.871 1.00 92.06 87 LYS A CA 1
ATOM 707 C C . LYS A 1 87 ? -11.457 13.225 2.886 1.00 92.06 87 LYS A C 1
ATOM 709 O O . LYS A 1 87 ? -11.169 14.287 3.429 1.00 92.06 87 LYS A O 1
ATOM 714 N N . ASP A 1 88 ? -10.795 12.089 3.104 1.00 92.25 88 ASP A N 1
ATOM 715 C CA . ASP A 1 88 ? -9.687 11.960 4.050 1.00 92.25 88 ASP A CA 1
ATOM 716 C C . ASP A 1 88 ? -8.399 12.530 3.451 1.00 92.25 88 ASP A C 1
ATOM 718 O O . ASP A 1 88 ? -7.692 13.313 4.086 1.00 92.25 88 ASP A O 1
ATOM 722 N N . ILE A 1 89 ? -8.118 12.174 2.195 1.00 95.50 89 ILE A N 1
ATOM 723 C CA . ILE A 1 89 ? -6.850 12.505 1.542 1.00 95.50 89 ILE A CA 1
ATOM 724 C C . ILE A 1 89 ? -6.861 13.901 0.914 1.00 95.50 89 ILE A C 1
ATOM 726 O O . ILE A 1 89 ? -5.855 14.606 0.962 1.00 95.50 89 ILE A O 1
ATOM 730 N N . LEU A 1 90 ? -7.991 14.356 0.367 1.00 95.25 90 LEU A N 1
ATOM 731 C CA . LEU A 1 90 ? -8.071 15.609 -0.394 1.00 95.25 90 LEU A CA 1
ATOM 732 C C . LEU A 1 90 ? -7.647 16.833 0.429 1.00 95.25 90 LEU A C 1
ATOM 734 O O . LEU A 1 90 ? -7.027 17.749 -0.106 1.00 95.25 90 LEU A O 1
ATOM 738 N N . SER A 1 91 ? -7.948 16.844 1.731 1.00 93.00 91 SER A N 1
ATOM 739 C CA . SER A 1 91 ? -7.503 17.906 2.640 1.00 93.00 91 SER A CA 1
ATOM 740 C C . SER A 1 91 ? -5.979 17.949 2.781 1.00 93.00 91 SER A C 1
ATOM 742 O O . SER A 1 91 ? -5.414 19.029 2.914 1.00 93.00 91 SER A O 1
ATOM 744 N N . ILE A 1 92 ? -5.299 16.803 2.745 1.00 95.50 92 ILE A N 1
ATOM 745 C CA . ILE A 1 92 ? -3.835 16.746 2.798 1.00 95.50 92 ILE A CA 1
ATOM 746 C C . ILE A 1 92 ? -3.264 17.278 1.485 1.00 95.50 92 ILE A C 1
ATOM 748 O O . ILE A 1 92 ? -2.433 18.181 1.511 1.00 95.50 92 ILE A O 1
ATOM 752 N N . LEU A 1 93 ? -3.776 16.797 0.348 1.00 95.50 93 LEU A N 1
ATOM 753 C CA . LEU A 1 93 ? -3.281 17.185 -0.977 1.00 95.50 93 LEU A CA 1
ATOM 754 C C . LEU A 1 93 ? -3.418 18.685 -1.254 1.00 95.50 93 LEU A C 1
ATOM 756 O O . LEU A 1 93 ? -2.528 19.279 -1.843 1.00 95.50 93 LEU A O 1
ATOM 760 N N . LYS A 1 94 ? -4.526 19.306 -0.833 1.00 95.69 94 LYS A N 1
ATOM 761 C CA . LYS A 1 94 ? -4.778 20.735 -1.082 1.00 95.69 94 LYS A CA 1
ATOM 762 C C . LYS A 1 94 ? -3.914 21.677 -0.243 1.00 95.69 94 LYS A C 1
ATOM 764 O O . LYS A 1 94 ? -3.730 22.820 -0.637 1.00 95.69 94 LYS A O 1
ATOM 769 N N . ASN A 1 95 ? -3.443 21.221 0.916 1.00 94.69 95 ASN A N 1
ATOM 770 C CA . ASN A 1 95 ? -2.788 22.075 1.912 1.00 94.69 95 ASN A CA 1
ATOM 771 C C . ASN A 1 95 ? -1.275 21.846 2.005 1.00 94.69 95 ASN A C 1
ATOM 773 O O . ASN A 1 95 ? -0.635 22.377 2.907 1.00 94.69 95 ASN A O 1
ATOM 777 N N . ASN A 1 96 ? -0.704 21.028 1.122 1.00 96.31 96 ASN A N 1
ATOM 778 C CA . ASN A 1 96 ? 0.709 20.677 1.150 1.00 96.31 96 ASN A CA 1
ATOM 779 C C . ASN A 1 96 ? 1.275 20.684 -0.268 1.00 96.31 96 ASN A C 1
ATOM 781 O O . ASN A 1 96 ? 0.605 20.284 -1.216 1.00 96.31 96 ASN A O 1
ATOM 785 N N . ASN A 1 97 ? 2.533 21.095 -0.393 1.00 95.56 97 ASN A N 1
ATOM 786 C CA . ASN A 1 97 ? 3.247 21.075 -1.662 1.00 95.56 97 ASN A CA 1
ATOM 787 C C . ASN A 1 97 ? 3.981 19.742 -1.829 1.00 95.56 97 ASN A C 1
ATOM 789 O O . ASN A 1 97 ? 4.649 19.273 -0.911 1.00 95.56 97 ASN A O 1
ATOM 793 N N . PHE A 1 98 ? 3.891 19.165 -3.021 1.00 95.88 98 PHE A N 1
ATOM 794 C CA . PHE A 1 98 ? 4.650 17.995 -3.451 1.00 95.88 98 PHE A CA 1
ATOM 795 C C . PHE A 1 98 ? 4.878 18.105 -4.963 1.00 95.88 98 PHE A C 1
ATOM 797 O O . PHE A 1 98 ? 4.096 18.742 -5.667 1.00 95.88 98 PHE A O 1
ATOM 804 N N . SER A 1 99 ? 5.956 17.514 -5.470 1.00 93.62 99 SER A N 1
ATOM 805 C CA . SER A 1 99 ? 6.344 17.606 -6.889 1.00 93.62 99 SER A CA 1
ATOM 806 C C . SER A 1 99 ? 6.532 16.248 -7.561 1.00 93.62 99 SER A C 1
ATOM 808 O O . SER A 1 99 ? 6.682 16.172 -8.776 1.00 93.62 99 SER A O 1
ATOM 810 N N . ASN A 1 100 ? 6.536 15.171 -6.780 1.00 89.75 100 ASN A N 1
ATOM 811 C CA . ASN A 1 100 ? 6.720 13.797 -7.238 1.00 89.75 100 ASN A CA 1
ATOM 812 C C . ASN A 1 100 ? 6.141 12.799 -6.209 1.00 89.75 100 ASN A C 1
ATOM 814 O O . ASN A 1 100 ? 5.870 13.203 -5.070 1.00 89.75 100 ASN A O 1
ATOM 818 N N . PRO A 1 101 ? 5.984 11.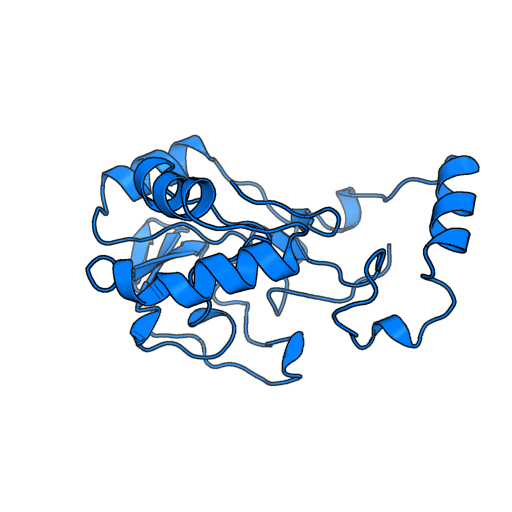508 -6.567 1.00 90.19 101 PRO A N 1
ATOM 819 C CA . PRO A 1 101 ? 5.437 10.485 -5.672 1.00 90.19 101 PRO A CA 1
ATOM 820 C C . PRO A 1 101 ? 6.136 10.395 -4.306 1.00 90.19 101 PRO A C 1
ATOM 822 O O . PRO A 1 101 ? 5.454 10.394 -3.288 1.00 90.19 101 PRO A O 1
ATOM 825 N N . ASN A 1 102 ? 7.472 10.452 -4.251 1.00 89.19 102 ASN A N 1
ATOM 826 C CA . ASN A 1 102 ? 8.224 10.368 -2.987 1.00 89.19 102 ASN A CA 1
ATOM 827 C C . ASN A 1 102 ? 7.914 11.549 -2.046 1.00 89.19 102 ASN A C 1
ATOM 829 O O . ASN A 1 102 ? 7.723 11.387 -0.838 1.00 89.19 102 ASN A O 1
ATOM 833 N N . SER A 1 103 ? 7.845 12.766 -2.599 1.00 93.75 103 SER A N 1
ATOM 834 C CA . SER A 1 103 ? 7.461 13.955 -1.826 1.00 93.75 103 SER A CA 1
ATOM 835 C C . SER A 1 103 ? 5.997 13.905 -1.375 1.00 93.75 103 SER A C 1
ATOM 837 O O . SER A 1 103 ? 5.682 14.370 -0.282 1.00 93.75 103 SER A O 1
ATOM 839 N N . LEU A 1 104 ? 5.113 13.288 -2.168 1.00 95.12 104 LEU A N 1
ATOM 840 C CA . LEU A 1 104 ? 3.722 13.062 -1.783 1.00 95.12 104 LEU A CA 1
ATOM 841 C C . LEU A 1 104 ? 3.617 12.046 -0.636 1.00 95.12 104 LEU A C 1
ATOM 843 O O . LEU A 1 104 ? 2.911 12.306 0.335 1.00 95.12 104 LEU A O 1
ATOM 847 N N . GLU A 1 105 ? 4.347 10.933 -0.695 1.00 94.25 105 GLU A N 1
ATOM 848 C CA . GLU A 1 105 ? 4.407 9.959 0.403 1.00 94.25 105 GLU A CA 1
ATOM 849 C C . GLU A 1 105 ? 4.921 10.585 1.701 1.00 94.25 105 GLU A C 1
ATOM 851 O O . GLU A 1 105 ? 4.344 10.367 2.765 1.00 94.25 105 GLU A O 1
ATOM 856 N N . SER A 1 106 ? 5.934 11.450 1.617 1.00 93.94 106 SER A N 1
ATOM 857 C CA . SER A 1 106 ? 6.442 12.193 2.778 1.00 93.94 106 SER A CA 1
ATOM 858 C C . SER A 1 106 ? 5.360 13.080 3.408 1.00 93.94 106 SER A C 1
ATOM 860 O O . SER A 1 106 ? 5.184 13.087 4.628 1.00 93.94 106 SER A O 1
ATOM 862 N N . VAL A 1 107 ? 4.593 13.797 2.579 1.00 96.50 107 VAL A N 1
ATOM 863 C CA . VAL A 1 107 ? 3.458 14.626 3.015 1.00 96.50 107 VAL A CA 1
ATOM 864 C C . VAL A 1 107 ? 2.362 13.777 3.663 1.00 96.50 107 VAL A C 1
ATOM 866 O O . VAL A 1 107 ? 1.829 14.150 4.712 1.00 96.50 107 VAL A O 1
ATOM 869 N N . LEU A 1 108 ? 2.016 12.642 3.056 1.00 95.88 108 LEU A N 1
ATOM 870 C CA . LEU A 1 108 ? 1.016 11.716 3.582 1.00 95.88 108 LEU A CA 1
ATOM 871 C C . LEU A 1 108 ? 1.443 11.160 4.945 1.00 95.88 108 LEU A C 1
ATOM 873 O O . LEU A 1 108 ? 0.671 11.236 5.903 1.00 95.88 108 LEU A O 1
ATOM 877 N N . TYR A 1 109 ? 2.684 10.688 5.059 1.00 93.81 109 TYR A N 1
ATOM 878 C CA . TYR A 1 109 ? 3.237 10.141 6.295 1.00 93.81 109 TYR A CA 1
ATOM 879 C C . TYR A 1 109 ? 3.289 11.182 7.421 1.00 93.81 109 TYR A C 1
ATOM 881 O O . TYR A 1 109 ? 2.866 10.905 8.543 1.00 93.81 109 TYR A O 1
ATOM 889 N N . ALA A 1 110 ? 3.692 12.421 7.121 1.00 95.12 110 ALA A N 1
ATOM 890 C CA . ALA A 1 110 ? 3.672 13.521 8.090 1.00 95.12 110 ALA A CA 1
ATOM 891 C C . ALA A 1 110 ? 2.258 13.831 8.627 1.00 95.12 110 ALA A C 1
ATOM 893 O O . ALA A 1 110 ? 2.102 14.372 9.722 1.00 95.12 110 ALA A O 1
ATOM 894 N N . ASN A 1 111 ? 1.214 13.469 7.876 1.00 95.50 111 ASN A N 1
ATOM 895 C CA . ASN A 1 111 ? -0.187 13.655 8.247 1.00 95.50 111 ASN A CA 1
ATOM 896 C C . ASN A 1 111 ? -0.829 12.405 8.876 1.00 95.50 111 ASN A C 1
ATOM 898 O O . ASN A 1 111 ? -2.009 12.455 9.233 1.00 95.50 111 ASN A O 1
ATOM 902 N N . LEU A 1 112 ? -0.088 11.306 9.057 1.00 94.12 112 LEU A N 1
ATOM 903 C CA . LEU A 1 112 ? -0.626 10.014 9.497 1.00 94.12 112 LEU A CA 1
ATOM 904 C C . LEU A 1 112 ? -1.357 10.091 10.850 1.00 94.12 112 LEU A C 1
ATOM 906 O O . LEU A 1 112 ? -2.421 9.496 11.020 1.00 94.12 112 LEU A O 1
ATOM 910 N N . ASN A 1 113 ? -0.866 10.917 11.780 1.00 93.38 113 ASN A N 1
ATOM 911 C CA . ASN A 1 113 ? -1.474 11.119 13.103 1.00 93.38 113 ASN A CA 1
ATOM 912 C C . ASN A 1 113 ? -2.924 11.638 13.051 1.00 93.38 113 ASN A C 1
ATOM 914 O O . ASN A 1 113 ? -3.690 11.426 13.993 1.00 93.38 113 ASN A O 1
ATOM 918 N N . ARG A 1 114 ? -3.346 12.266 11.944 1.00 94.56 114 ARG A N 1
ATOM 919 C CA . ARG A 1 114 ? -4.740 12.706 11.737 1.00 94.56 114 ARG A CA 1
ATOM 920 C C . ARG A 1 114 ? -5.723 11.534 11.699 1.00 94.56 114 ARG A C 1
ATOM 922 O O . ARG A 1 114 ? -6.920 11.736 11.899 1.00 94.56 114 ARG A O 1
ATOM 929 N N . PHE A 1 115 ? -5.226 10.321 11.467 1.00 95.50 115 PHE A N 1
ATOM 930 C CA . PHE A 1 115 ? -6.021 9.115 11.271 1.00 95.50 115 PHE A CA 1
ATOM 931 C C . PHE A 1 115 ? -5.971 8.144 12.447 1.00 95.50 115 PHE A C 1
ATOM 933 O O . PHE A 1 115 ? -6.408 7.009 12.305 1.00 95.50 115 PHE A O 1
ATOM 940 N N . ILE A 1 116 ? -5.541 8.578 13.636 1.00 91.56 116 ILE A N 1
ATOM 941 C CA . ILE A 1 116 ? -5.505 7.707 14.825 1.00 91.56 116 ILE A CA 1
ATOM 942 C C . ILE A 1 116 ? -6.886 7.133 15.204 1.00 91.56 116 ILE A C 1
ATOM 944 O O . ILE A 1 116 ? -6.989 6.070 15.804 1.00 91.56 116 ILE A O 1
ATOM 948 N N . ARG A 1 117 ? -7.978 7.807 14.805 1.00 95.06 117 ARG A N 1
ATOM 949 C CA . ARG A 1 117 ? -9.365 7.319 14.964 1.00 95.06 117 ARG A CA 1
ATOM 950 C C . ARG A 1 117 ? -9.773 6.259 13.931 1.00 95.06 117 ARG A C 1
ATOM 952 O O . ARG A 1 117 ? -10.866 5.706 14.028 1.00 95.06 117 ARG A O 1
ATOM 959 N N . LYS A 1 118 ? -8.914 5.989 12.949 1.00 97.19 118 LYS A N 1
ATOM 960 C CA . LYS A 1 118 ? -9.041 4.936 11.940 1.00 97.19 118 LYS A CA 1
ATOM 961 C C . LYS A 1 118 ? -7.816 4.006 12.008 1.00 97.19 118 LYS A C 1
ATOM 963 O O . LYS A 1 118 ? -7.033 3.961 11.059 1.00 97.19 118 LYS A O 1
ATOM 968 N N . PRO A 1 119 ? -7.606 3.294 13.133 1.00 97.62 119 PRO A N 1
ATOM 969 C CA . PRO A 1 119 ? -6.370 2.548 13.386 1.00 97.62 119 PRO A CA 1
ATOM 970 C C . PRO A 1 119 ? -6.239 1.289 12.521 1.00 97.62 119 PRO A C 1
ATOM 972 O O . PRO A 1 119 ? -5.192 0.652 12.513 1.00 97.62 119 PRO A O 1
ATOM 975 N N . TYR A 1 120 ? -7.288 0.912 11.785 1.00 98.50 120 TYR A N 1
ATOM 976 C CA . TYR A 1 120 ? -7.272 -0.290 10.967 1.00 98.50 120 TYR A CA 1
ATOM 977 C C . TYR A 1 120 ? -6.955 0.019 9.508 1.00 98.50 120 TYR A C 1
ATOM 979 O O . TYR A 1 120 ? -7.469 0.981 8.934 1.00 98.50 120 TYR A O 1
ATOM 987 N N . LEU A 1 121 ? -6.148 -0.835 8.886 1.00 98.19 121 LEU A N 1
ATOM 988 C CA . LEU A 1 121 ? -6.020 -0.905 7.435 1.00 98.19 121 LEU A CA 1
ATOM 989 C C . LEU A 1 121 ? -6.649 -2.212 6.958 1.00 98.19 121 LEU A C 1
ATOM 991 O O . LEU A 1 121 ? -6.546 -3.241 7.626 1.00 98.19 121 LEU A O 1
ATOM 995 N N . MET A 1 122 ? -7.320 -2.160 5.814 1.00 98.50 122 MET A N 1
ATOM 996 C CA . MET A 1 122 ? -7.837 -3.337 5.130 1.00 98.50 122 MET A CA 1
ATOM 997 C C . MET A 1 122 ? -6.839 -3.785 4.065 1.00 98.50 122 MET A C 1
ATOM 999 O O . MET A 1 122 ? -6.213 -2.963 3.398 1.00 98.50 122 MET A O 1
ATOM 1003 N N . CYS A 1 123 ? -6.715 -5.085 3.857 1.00 98.31 123 CYS A N 1
ATOM 1004 C CA . CYS A 1 123 ? -6.039 -5.649 2.697 1.00 98.31 123 CYS A CA 1
ATOM 1005 C C . CYS A 1 123 ? -6.683 -6.983 2.315 1.00 98.31 123 CYS A C 1
ATOM 1007 O O . CYS A 1 123 ? -7.612 -7.467 2.972 1.00 98.31 123 CYS A O 1
ATOM 1009 N N . PHE A 1 124 ? -6.221 -7.559 1.212 1.00 98.06 124 PHE A N 1
ATOM 1010 C CA . PHE A 1 124 ? -6.607 -8.915 0.852 1.00 98.06 124 PHE A CA 1
ATOM 1011 C C . PHE A 1 124 ? -5.841 -9.927 1.708 1.00 98.06 124 PHE A C 1
ATOM 1013 O O . PHE A 1 124 ? -4.740 -9.657 2.183 1.00 98.06 124 PHE A O 1
ATOM 1020 N N . ASP A 1 125 ? -6.397 -11.124 1.876 1.00 96.75 125 ASP A N 1
ATOM 1021 C CA . ASP A 1 125 ? -5.679 -12.244 2.495 1.00 96.75 125 ASP A CA 1
ATOM 1022 C C . ASP A 1 125 ? -4.362 -12.560 1.752 1.00 96.75 125 ASP A C 1
ATOM 1024 O O . ASP A 1 125 ? -3.365 -12.933 2.377 1.00 96.75 125 ASP A O 1
ATOM 1028 N N . LYS A 1 126 ? -4.357 -12.347 0.430 1.00 97.19 126 LYS A N 1
ATOM 1029 C CA . LYS A 1 126 ? -3.198 -12.376 -0.461 1.00 97.19 126 LYS A CA 1
ATOM 1030 C C . LYS A 1 126 ? -3.118 -11.108 -1.309 1.00 97.19 126 LYS A C 1
ATOM 1032 O O . LYS A 1 126 ? -4.119 -10.749 -1.936 1.00 97.19 126 LYS A O 1
ATOM 1037 N N . SER A 1 127 ? -1.930 -10.502 -1.397 1.00 97.31 127 SER A N 1
ATOM 1038 C CA . SER A 1 127 ? -1.678 -9.300 -2.210 1.00 97.31 127 SER A CA 1
ATOM 1039 C C . SER A 1 127 ? -2.234 -9.442 -3.632 1.00 97.31 127 SER A C 1
ATOM 1041 O O . SER A 1 127 ? -2.160 -10.510 -4.244 1.00 97.31 127 SER A O 1
ATOM 1043 N N . LYS A 1 128 ? -2.802 -8.355 -4.157 1.00 97.38 128 LYS A N 1
ATOM 1044 C CA . LYS A 1 128 ? -3.325 -8.234 -5.531 1.00 97.38 128 LYS A CA 1
ATOM 1045 C C . LYS A 1 128 ? -2.444 -7.373 -6.427 1.00 97.38 128 LYS A C 1
ATOM 1047 O O . LYS A 1 128 ? -2.660 -7.356 -7.638 1.00 97.38 128 LYS A O 1
ATOM 1052 N N . ALA A 1 129 ? -1.480 -6.677 -5.841 1.00 96.75 129 ALA A N 1
ATOM 1053 C CA . ALA A 1 129 ? -0.498 -5.872 -6.536 1.00 96.75 129 ALA A CA 1
ATOM 1054 C C . ALA A 1 129 ? 0.874 -5.975 -5.857 1.00 96.75 129 ALA A C 1
ATOM 1056 O O . ALA A 1 129 ? 0.978 -6.442 -4.723 1.00 96.75 129 ALA A O 1
ATOM 1057 N N . PHE A 1 130 ? 1.911 -5.537 -6.555 1.00 95.12 130 PHE A N 1
ATOM 1058 C CA . PHE A 1 130 ? 3.234 -5.223 -6.018 1.00 95.12 130 PHE A CA 1
ATOM 1059 C C . PHE A 1 130 ? 3.898 -4.194 -6.938 1.00 95.12 130 PHE A C 1
ATOM 1061 O O . PHE A 1 130 ? 3.487 -4.050 -8.089 1.00 95.12 130 PHE A O 1
ATOM 1068 N N . SER A 1 131 ? 4.918 -3.497 -6.453 1.00 92.94 131 SER A N 1
ATOM 1069 C CA . SER A 1 131 ? 5.772 -2.647 -7.287 1.00 92.94 131 SER A CA 1
ATOM 1070 C C . SER A 1 131 ? 7.003 -3.423 -7.744 1.00 92.94 131 SER A C 1
ATOM 1072 O O . SER A 1 131 ? 7.687 -4.038 -6.920 1.00 92.94 131 SER A O 1
ATOM 1074 N N . ASN A 1 132 ? 7.292 -3.408 -9.046 1.00 89.38 132 ASN A N 1
ATOM 1075 C CA . ASN A 1 132 ? 8.536 -3.954 -9.580 1.00 89.38 132 ASN A CA 1
ATOM 1076 C C . ASN A 1 132 ? 9.595 -2.841 -9.671 1.00 89.38 132 ASN A C 1
ATOM 1078 O O . ASN A 1 132 ? 9.564 -2.061 -10.620 1.00 89.38 132 ASN A O 1
ATOM 1082 N N . PRO A 1 133 ? 10.585 -2.788 -8.762 1.00 81.94 133 PRO A N 1
ATOM 1083 C CA . PRO A 1 133 ? 11.536 -1.679 -8.686 1.00 81.94 133 PRO A CA 1
ATOM 1084 C C . PRO A 1 133 ? 12.525 -1.597 -9.870 1.00 81.94 133 PRO A C 1
ATOM 1086 O O . PRO A 1 133 ? 13.451 -0.781 -9.821 1.00 81.94 133 PRO A O 1
ATOM 1089 N N . ALA A 1 134 ? 12.364 -2.439 -10.900 1.00 75.12 134 ALA A N 1
ATOM 1090 C CA . ALA A 1 134 ? 13.234 -2.532 -12.066 1.00 75.12 134 ALA A CA 1
ATOM 1091 C C . ALA A 1 134 ? 13.252 -1.267 -12.936 1.00 75.12 134 ALA A C 1
ATOM 1093 O O . ALA A 1 134 ? 14.320 -0.849 -13.378 1.00 75.12 134 ALA A O 1
ATOM 1094 N N . ASN A 1 135 ? 12.102 -0.624 -13.162 1.00 64.50 135 ASN A N 1
ATOM 1095 C CA . ASN A 1 135 ? 12.027 0.581 -13.991 1.00 64.50 135 ASN A CA 1
ATOM 1096 C C . ASN A 1 135 ? 12.240 1.843 -13.144 1.00 64.50 135 ASN A C 1
ATOM 1098 O O . ASN A 1 135 ? 11.288 2.457 -12.663 1.00 64.50 135 ASN A O 1
ATOM 1102 N N . ARG A 1 136 ? 13.497 2.247 -12.938 1.00 65.44 136 ARG A N 1
ATOM 1103 C CA . ARG A 1 136 ? 13.798 3.454 -12.158 1.00 65.44 136 ARG A CA 1
ATOM 1104 C C . ARG A 1 136 ? 14.019 4.677 -13.049 1.00 65.44 136 ARG A C 1
ATOM 1106 O O . ARG A 1 136 ? 15.100 4.865 -13.600 1.00 65.44 136 ARG A O 1
ATOM 1113 N N . VAL A 1 137 ? 13.043 5.585 -13.051 1.00 61.69 137 VAL A N 1
ATOM 1114 C CA . VAL A 1 137 ? 13.125 6.904 -13.719 1.00 61.69 137 VAL A CA 1
ATOM 1115 C C . VAL A 1 137 ? 13.517 8.064 -12.785 1.00 61.69 137 VAL A C 1
ATOM 1117 O O . VAL A 1 137 ? 13.845 9.158 -13.243 1.00 61.69 137 VAL A O 1
ATOM 1120 N N . GLN A 1 138 ? 13.509 7.844 -11.464 1.00 59.53 138 GLN A N 1
ATOM 1121 C CA . GLN A 1 138 ? 13.817 8.858 -10.442 1.00 59.53 138 GLN A CA 1
ATOM 1122 C C . GLN A 1 138 ? 15.255 8.756 -9.891 1.00 59.53 138 GLN A C 1
ATOM 1124 O O . GLN A 1 138 ? 15.879 7.697 -9.942 1.00 59.53 138 GLN A O 1
ATOM 1129 N N . LYS A 1 139 ? 15.779 9.866 -9.340 1.00 58.44 139 LYS A N 1
ATOM 1130 C CA . LYS A 1 139 ? 17.159 9.979 -8.807 1.00 58.44 139 LYS A CA 1
ATOM 1131 C C . LYS A 1 139 ? 17.261 10.112 -7.276 1.00 58.44 139 LYS A C 1
ATOM 1133 O O . LYS A 1 139 ? 18.365 10.209 -6.755 1.00 58.44 139 LYS A O 1
ATOM 1138 N N . THR A 1 140 ? 16.144 10.174 -6.555 1.00 52.12 140 THR A N 1
ATOM 1139 C CA . THR A 1 140 ? 16.082 10.570 -5.134 1.00 52.12 140 THR A CA 1
ATOM 1140 C C . THR A 1 140 ? 16.082 9.404 -4.141 1.00 52.12 140 THR A C 1
ATOM 1142 O O . THR A 1 140 ? 16.438 9.613 -2.988 1.00 52.12 140 THR A O 1
ATOM 1145 N N . ALA A 1 141 ? 15.698 8.191 -4.553 1.00 58.91 141 ALA A N 1
ATOM 1146 C CA . ALA A 1 141 ? 15.678 6.994 -3.705 1.00 58.91 141 ALA A CA 1
ATOM 1147 C C . ALA A 1 141 ? 16.350 5.815 -4.432 1.00 58.91 141 ALA A C 1
ATOM 1149 O O . ALA A 1 141 ? 15.827 5.303 -5.422 1.00 58.91 141 ALA A O 1
ATOM 1150 N N . LEU A 1 142 ? 17.541 5.403 -3.991 1.00 60.22 142 LEU A N 1
ATOM 1151 C CA . LEU A 1 142 ? 18.273 4.287 -4.606 1.00 60.22 142 LEU A CA 1
ATOM 1152 C C . LEU A 1 142 ? 17.704 2.938 -4.114 1.00 60.22 142 LEU A C 1
ATOM 1154 O O . LEU A 1 142 ? 17.342 2.814 -2.948 1.00 60.22 142 LEU A O 1
ATOM 1158 N N . ASN A 1 143 ? 17.628 1.934 -4.993 1.00 61.91 143 ASN A N 1
ATOM 1159 C CA . ASN A 1 143 ? 17.180 0.567 -4.686 1.00 61.91 143 ASN A CA 1
ATOM 1160 C C . ASN A 1 143 ? 18.235 -0.454 -5.155 1.00 61.91 143 ASN A C 1
ATOM 1162 O O . ASN A 1 143 ? 19.172 -0.073 -5.845 1.00 61.91 143 ASN A O 1
ATOM 1166 N N . ARG A 1 144 ? 18.122 -1.744 -4.807 1.00 66.12 144 ARG A N 1
ATOM 1167 C CA . ARG A 1 144 ? 19.150 -2.742 -5.179 1.00 66.12 144 ARG A CA 1
ATOM 1168 C C . ARG A 1 144 ? 19.269 -2.946 -6.697 1.00 66.12 144 ARG A C 1
ATOM 1170 O O . ARG A 1 144 ? 20.376 -3.167 -7.184 1.00 66.12 144 ARG A O 1
ATOM 1177 N N . PHE A 1 145 ? 18.176 -2.770 -7.445 1.00 63.94 145 PHE A N 1
ATOM 1178 C CA . PHE A 1 145 ? 18.180 -2.782 -8.916 1.00 63.94 145 PHE A CA 1
ATOM 1179 C C . PHE A 1 145 ? 19.003 -1.651 -9.543 1.00 63.94 145 PHE A C 1
ATOM 1181 O O . PHE A 1 145 ? 19.395 -1.757 -10.703 1.00 63.94 145 PHE A O 1
ATOM 1188 N N . SER A 1 146 ? 19.353 -0.605 -8.783 1.00 55.69 146 SER A N 1
ATOM 1189 C CA . SER A 1 146 ? 20.206 0.485 -9.265 1.00 55.69 146 SER A CA 1
ATOM 1190 C C . SER A 1 146 ? 21.602 0.059 -9.701 1.00 55.69 146 SER A C 1
ATOM 1192 O O . SER A 1 146 ? 22.333 0.886 -10.234 1.00 55.69 146 SER A O 1
ATOM 1194 N N . MET A 1 147 ? 21.985 -1.180 -9.404 1.00 58.41 147 MET A N 1
ATOM 1195 C CA . MET A 1 147 ? 23.281 -1.757 -9.737 1.00 58.41 147 MET A CA 1
ATOM 1196 C C . MET A 1 147 ? 23.255 -2.578 -11.039 1.00 58.41 147 MET A C 1
ATOM 1198 O O . MET A 1 147 ? 24.295 -3.104 -11.422 1.00 58.41 147 MET A O 1
ATOM 1202 N N . ASN A 1 148 ? 22.097 -2.735 -11.702 1.00 66.62 148 ASN A N 1
ATOM 1203 C CA . ASN A 1 148 ? 21.965 -3.515 -12.937 1.00 66.62 148 ASN A CA 1
ATOM 1204 C C . ASN A 1 148 ? 21.777 -2.604 -14.161 1.00 66.62 148 ASN A C 1
ATOM 1206 O O . ASN A 1 148 ? 20.678 -2.116 -14.429 1.00 66.62 148 ASN A O 1
ATOM 1210 N N . ASP A 1 149 ? 22.848 -2.423 -14.935 1.00 61.62 149 ASP A N 1
ATOM 1211 C CA . ASP A 1 149 ? 22.888 -1.508 -16.084 1.00 61.62 149 ASP A CA 1
ATOM 1212 C C . ASP A 1 149 ? 21.888 -1.856 -17.200 1.00 61.62 149 ASP A C 1
ATOM 1214 O O . ASP A 1 149 ? 21.508 -0.971 -17.969 1.00 61.62 149 ASP A O 1
ATOM 1218 N N . LYS A 1 150 ? 21.408 -3.109 -17.263 1.00 63.94 150 LYS A N 1
ATOM 1219 C CA . LYS A 1 150 ? 20.437 -3.574 -18.273 1.00 63.94 150 LYS A CA 1
ATOM 1220 C C . LYS A 1 150 ? 19.049 -2.944 -18.141 1.00 63.94 150 LYS A C 1
ATOM 1222 O O . LYS A 1 150 ? 18.279 -2.984 -19.091 1.00 63.94 150 LYS A O 1
ATOM 1227 N N . PHE A 1 151 ? 18.723 -2.393 -16.974 1.00 66.06 151 PHE A N 1
ATOM 1228 C CA . PHE A 1 151 ? 17.409 -1.812 -16.681 1.00 66.06 151 PHE A CA 1
ATOM 1229 C C . PHE A 1 151 ? 17.471 -0.290 -16.519 1.00 66.06 151 PHE A C 1
ATOM 1231 O O . PHE A 1 151 ? 16.613 0.316 -15.876 1.00 66.06 151 PHE A O 1
ATOM 1238 N N . ASN A 1 152 ? 18.493 0.356 -17.090 1.00 74.06 152 ASN A N 1
ATOM 1239 C CA . ASN A 1 152 ? 18.516 1.811 -17.146 1.00 74.06 152 ASN A CA 1
ATOM 1240 C C . ASN A 1 152 ? 17.423 2.336 -18.101 1.00 74.06 152 ASN A C 1
ATOM 1242 O O . ASN A 1 152 ? 17.017 1.662 -19.049 1.00 74.06 152 ASN A O 1
ATOM 1246 N N . SER A 1 153 ? 16.940 3.555 -17.859 1.00 75.88 153 SER A N 1
ATOM 1247 C CA . SER A 1 153 ? 15.783 4.097 -18.582 1.00 75.88 153 SER A CA 1
ATOM 1248 C C . SER A 1 153 ? 16.013 4.302 -20.084 1.00 75.88 153 SER A C 1
ATOM 1250 O O . SER A 1 153 ? 15.040 4.330 -20.830 1.00 75.88 153 SER A O 1
ATOM 1252 N N . ALA A 1 154 ? 17.262 4.459 -20.537 1.00 81.00 154 ALA A N 1
ATOM 1253 C CA . ALA A 1 154 ? 17.570 4.607 -21.959 1.00 81.00 154 ALA A CA 1
ATOM 1254 C C . ALA A 1 154 ? 17.435 3.268 -22.701 1.00 81.00 154 ALA A C 1
ATOM 1256 O O . ALA A 1 154 ? 16.792 3.218 -23.743 1.00 81.00 154 ALA A O 1
ATOM 1257 N N . GLU A 1 155 ? 17.950 2.178 -22.127 1.00 81.75 155 GLU A N 1
ATOM 1258 C CA . GLU A 1 155 ? 17.810 0.827 -22.697 1.00 81.75 155 GLU A CA 1
ATOM 1259 C C . GLU A 1 155 ? 16.343 0.377 -22.730 1.00 81.75 155 GLU A C 1
ATOM 1261 O O . GLU A 1 155 ? 15.860 -0.146 -23.734 1.00 81.75 155 GLU A O 1
ATOM 1266 N N . LEU A 1 156 ? 15.591 0.650 -21.658 1.00 81.50 156 LEU A N 1
ATOM 1267 C CA . LEU A 1 156 ? 14.157 0.351 -21.613 1.00 81.50 156 LEU A CA 1
ATOM 1268 C C . LEU A 1 156 ? 13.359 1.155 -22.652 1.00 81.50 156 LEU A C 1
ATOM 1270 O O . LEU A 1 156 ? 12.390 0.635 -23.210 1.00 81.50 156 LEU A O 1
ATOM 1274 N N . LEU A 1 157 ? 13.761 2.400 -22.933 1.00 86.62 157 LEU A N 1
ATOM 1275 C CA . LEU A 1 157 ? 13.148 3.217 -23.980 1.00 86.62 157 LEU A CA 1
ATOM 1276 C C . LEU A 1 157 ? 13.404 2.624 -25.370 1.00 86.62 157 LEU A C 1
ATOM 1278 O O . LEU A 1 157 ? 12.453 2.496 -26.135 1.00 86.62 157 LEU A O 1
ATOM 1282 N N . LEU A 1 158 ? 14.638 2.203 -25.666 1.00 88.25 158 LEU A N 1
ATOM 1283 C CA . LEU A 1 158 ? 14.979 1.572 -26.946 1.00 88.25 158 LEU A CA 1
ATOM 1284 C C . LEU A 1 158 ? 14.130 0.321 -27.197 1.00 88.25 158 LEU A C 1
ATOM 1286 O O . LEU A 1 158 ? 13.482 0.213 -28.235 1.00 88.25 158 LEU A O 1
ATOM 1290 N N . LEU A 1 159 ? 14.032 -0.575 -26.209 1.00 86.31 159 LEU A N 1
ATOM 1291 C CA . LEU A 1 159 ? 13.186 -1.769 -26.310 1.00 86.31 159 LEU A CA 1
ATOM 1292 C C . LEU A 1 159 ? 11.722 -1.409 -26.600 1.00 86.31 159 LEU A C 1
ATOM 1294 O O . LEU A 1 159 ? 11.063 -2.056 -27.419 1.00 86.31 159 LEU A O 1
ATOM 1298 N N . TYR A 1 160 ? 11.199 -0.375 -25.937 1.00 89.06 160 TYR A N 1
ATOM 1299 C CA . TYR A 1 160 ? 9.835 0.094 -26.161 1.00 89.06 160 TYR A CA 1
ATOM 1300 C C . TYR A 1 160 ? 9.638 0.670 -27.573 1.00 89.06 160 TYR A C 1
ATOM 1302 O O . TYR A 1 160 ? 8.616 0.381 -28.212 1.00 89.06 160 TYR A O 1
ATOM 1310 N N . GLU A 1 161 ? 10.596 1.455 -28.067 1.00 93.00 161 GLU A N 1
ATOM 1311 C CA . GLU A 1 161 ? 10.599 2.029 -29.419 1.00 93.00 161 GLU A CA 1
ATOM 1312 C C . GLU A 1 161 ? 10.690 0.945 -30.505 1.00 93.00 161 GLU A C 1
ATOM 1314 O O . GLU A 1 161 ? 10.023 1.055 -31.533 1.00 93.00 161 GLU A O 1
ATOM 1319 N N . GLU A 1 162 ? 11.393 -0.158 -30.238 1.00 94.56 162 GLU A N 1
ATOM 1320 C CA . GLU A 1 162 ? 11.464 -1.350 -31.099 1.00 94.56 162 GLU A CA 1
ATOM 1321 C C . GLU A 1 162 ? 10.181 -2.206 -31.085 1.00 94.56 162 GLU A C 1
ATOM 1323 O O . GLU A 1 162 ? 10.083 -3.220 -31.778 1.00 94.56 162 GLU A O 1
ATOM 1328 N N . GLY A 1 163 ? 9.163 -1.805 -30.319 1.00 93.44 163 GLY A N 1
ATOM 1329 C CA . GLY A 1 163 ? 7.875 -2.496 -30.247 1.00 93.44 163 GLY A CA 1
ATOM 1330 C C . GLY A 1 163 ? 7.786 -3.556 -29.149 1.00 93.44 163 GLY A C 1
ATOM 1331 O O . GLY A 1 163 ? 6.732 -4.178 -28.999 1.00 93.44 163 GLY A O 1
ATOM 1332 N N . THR A 1 164 ? 8.828 -3.726 -28.330 1.00 89.75 164 THR A N 1
ATOM 1333 C CA . THR A 1 164 ? 8.783 -4.621 -27.167 1.00 89.75 164 THR A CA 1
ATOM 1334 C C . THR A 1 164 ? 7.767 -4.102 -26.156 1.00 89.75 164 THR A C 1
ATOM 1336 O O . THR A 1 164 ? 7.664 -2.901 -25.885 1.00 89.75 164 THR A O 1
ATOM 1339 N N . ARG A 1 165 ? 6.968 -5.006 -25.593 1.00 87.69 165 ARG A N 1
ATOM 1340 C CA . ARG A 1 165 ? 5.984 -4.705 -24.551 1.00 87.69 165 ARG A CA 1
ATOM 1341 C C . ARG A 1 165 ? 6.112 -5.729 -23.437 1.00 87.69 165 ARG A C 1
ATOM 1343 O O . ARG A 1 165 ? 6.409 -6.891 -23.696 1.00 87.69 165 ARG A O 1
ATOM 1350 N N . ILE A 1 166 ? 5.8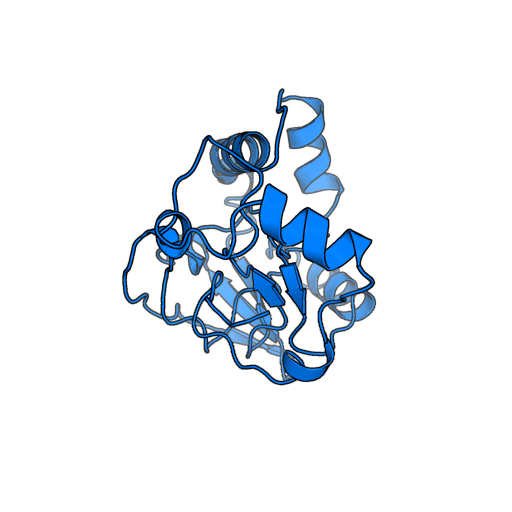40 -5.285 -22.216 1.00 83.88 166 ILE A N 1
ATOM 1351 C CA . ILE A 1 166 ? 5.776 -6.154 -21.045 1.00 83.88 166 ILE A CA 1
ATOM 1352 C C . ILE A 1 166 ? 4.641 -7.168 -21.241 1.00 83.88 166 ILE A C 1
ATOM 1354 O O . ILE A 1 166 ? 3.486 -6.786 -21.465 1.00 83.88 166 ILE A O 1
ATOM 1358 N N . ASP A 1 167 ? 4.956 -8.456 -21.121 1.00 86.19 167 ASP A N 1
ATOM 1359 C CA . ASP A 1 167 ? 3.948 -9.516 -21.120 1.00 86.19 167 ASP A CA 1
ATOM 1360 C C . ASP A 1 167 ? 3.312 -9.622 -19.731 1.00 86.19 167 ASP A C 1
ATOM 1362 O O . ASP A 1 167 ? 3.726 -10.407 -18.874 1.00 86.19 167 ASP A O 1
ATOM 1366 N N . TYR A 1 168 ? 2.277 -8.811 -19.512 1.00 82.69 168 TYR A N 1
ATOM 1367 C CA . TYR A 1 168 ? 1.608 -8.723 -18.217 1.00 82.69 168 TYR A CA 1
ATOM 1368 C C . TYR A 1 168 ? 0.978 -10.048 -17.760 1.00 82.69 168 TYR A C 1
ATOM 1370 O O . TYR A 1 168 ? 0.739 -10.238 -16.564 1.00 82.69 168 TYR A O 1
ATOM 1378 N N . SER A 1 169 ? 0.701 -10.970 -18.690 1.00 85.44 169 SER A N 1
ATOM 1379 C CA . SER A 1 169 ? 0.069 -12.252 -18.377 1.00 85.44 169 SER A CA 1
ATOM 1380 C C . SER A 1 169 ? 0.952 -13.120 -17.478 1.00 85.44 169 SER A C 1
ATOM 1382 O O . SER A 1 169 ? 0.430 -13.852 -16.633 1.00 85.44 169 SER A O 1
ATOM 1384 N N . LYS A 1 170 ? 2.279 -12.955 -17.574 1.00 86.31 170 LYS A N 1
ATOM 1385 C CA . LYS A 1 170 ? 3.277 -13.641 -16.740 1.00 86.31 170 LYS A CA 1
ATOM 1386 C C . LYS A 1 170 ? 3.189 -13.268 -15.263 1.00 86.31 170 LYS A C 1
ATOM 1388 O O . LYS A 1 170 ? 3.572 -14.066 -14.412 1.00 86.31 170 LYS A O 1
ATOM 1393 N N . PHE A 1 171 ? 2.665 -12.086 -14.942 1.00 87.44 171 PHE A N 1
ATOM 1394 C CA . PHE A 1 171 ? 2.531 -11.635 -13.555 1.00 87.44 171 PHE A CA 1
ATOM 1395 C C . PHE A 1 171 ? 1.205 -12.045 -12.918 1.00 87.44 171 PHE A C 1
ATOM 1397 O O . PHE A 1 171 ? 1.040 -11.952 -11.699 1.00 87.44 171 PHE A O 1
ATOM 1404 N N . PHE A 1 172 ? 0.246 -12.524 -13.711 1.00 89.44 172 PHE A N 1
ATOM 1405 C CA . PHE A 1 172 ? -1.023 -12.982 -13.172 1.00 89.44 172 PHE A CA 1
ATOM 1406 C C . PHE A 1 172 ? -0.818 -14.254 -12.337 1.00 89.44 172 PHE A C 1
ATOM 1408 O O . PHE A 1 172 ? -0.180 -15.204 -12.779 1.00 89.44 172 PHE A O 1
ATOM 1415 N N . LYS A 1 173 ? -1.388 -14.287 -11.126 1.00 88.88 173 LYS A N 1
ATOM 1416 C CA . LYS A 1 173 ? -1.216 -15.342 -10.104 1.00 88.88 173 LYS A CA 1
ATOM 1417 C C . LYS A 1 173 ? 0.169 -15.423 -9.459 1.00 88.88 173 LYS A C 1
ATOM 1419 O O . LYS A 1 173 ? 0.369 -16.304 -8.621 1.00 88.88 173 LYS A O 1
ATOM 1424 N N . VAL A 1 174 ? 1.090 -14.508 -9.766 1.00 92.25 174 VAL A N 1
ATOM 1425 C CA . VAL A 1 174 ? 2.292 -14.330 -8.943 1.00 92.25 174 VAL A CA 1
ATOM 1426 C C . VAL A 1 174 ? 1.860 -13.999 -7.513 1.00 92.25 174 VAL A C 1
ATOM 1428 O O . VAL A 1 174 ? 0.921 -13.233 -7.302 1.00 92.25 174 VAL A O 1
ATOM 1431 N N . ILE A 1 175 ? 2.525 -14.600 -6.526 1.00 94.38 175 ILE A N 1
ATOM 1432 C CA . ILE A 1 175 ? 2.291 -14.330 -5.104 1.00 94.38 175 ILE A CA 1
ATOM 1433 C C . ILE A 1 175 ? 3.487 -13.521 -4.597 1.00 94.38 175 ILE A C 1
ATOM 1435 O O . ILE A 1 175 ? 4.532 -14.115 -4.325 1.00 94.38 175 ILE A O 1
ATOM 1439 N N . PRO A 1 176 ? 3.367 -12.188 -4.472 1.00 94.69 176 PRO A N 1
ATOM 1440 C CA . PRO A 1 176 ? 4.465 -11.358 -3.996 1.00 94.69 176 PRO A CA 1
ATOM 1441 C C . PRO A 1 176 ? 4.853 -11.723 -2.564 1.00 94.69 176 PRO A C 1
ATOM 1443 O O . PRO A 1 176 ? 3.989 -12.059 -1.759 1.00 94.69 176 PRO A O 1
ATOM 1446 N N . ASN A 1 177 ? 6.129 -11.634 -2.205 1.00 95.44 177 ASN A N 1
ATOM 1447 C CA . ASN A 1 177 ? 6.560 -11.783 -0.808 1.00 95.44 177 ASN A CA 1
ATOM 1448 C C . ASN A 1 177 ? 6.694 -10.442 -0.063 1.00 95.44 177 ASN A C 1
ATOM 1450 O O . ASN A 1 177 ? 6.921 -10.427 1.147 1.00 95.44 177 ASN A O 1
ATOM 1454 N N . GLY A 1 178 ? 6.535 -9.327 -0.773 1.00 95.81 178 GLY A N 1
ATOM 1455 C CA . GLY A 1 178 ? 6.723 -7.969 -0.284 1.00 95.81 178 GLY A CA 1
ATOM 1456 C C . GLY A 1 178 ? 5.925 -6.968 -1.114 1.00 95.81 178 GLY A C 1
ATOM 1457 O O . GLY A 1 178 ? 5.416 -7.305 -2.184 1.00 95.81 178 GLY A O 1
ATOM 1458 N N . CYS A 1 179 ? 5.824 -5.732 -0.627 1.00 95.75 179 CYS A N 1
ATOM 1459 C CA . CYS A 1 179 ? 5.188 -4.652 -1.386 1.00 95.75 179 CYS A CA 1
ATOM 1460 C C . CYS A 1 179 ? 5.982 -4.274 -2.639 1.00 95.75 179 CYS A C 1
ATOM 1462 O O . CYS A 1 179 ? 5.394 -3.857 -3.632 1.00 95.75 179 CYS A O 1
ATOM 1464 N N . HIS A 1 180 ? 7.303 -4.455 -2.586 1.00 93.81 180 HIS A N 1
ATOM 1465 C CA . HIS A 1 180 ? 8.158 -4.417 -3.760 1.00 93.81 180 HIS A CA 1
ATOM 1466 C C . HIS A 1 180 ? 8.802 -5.784 -3.933 1.00 93.81 180 HIS A C 1
ATOM 1468 O O . HIS A 1 180 ? 9.279 -6.378 -2.960 1.00 93.81 180 HIS A O 1
ATOM 1474 N N . MET A 1 181 ? 8.818 -6.269 -5.165 1.00 89.94 181 MET A N 1
ATOM 1475 C CA . MET A 1 181 ? 9.396 -7.556 -5.511 1.00 89.94 181 MET A CA 1
ATOM 1476 C C . MET A 1 181 ? 10.063 -7.441 -6.871 1.00 89.94 181 MET A C 1
ATOM 1478 O O . MET A 1 181 ? 9.472 -6.940 -7.823 1.00 89.94 181 MET A O 1
ATOM 1482 N N . GLU A 1 182 ? 11.298 -7.915 -6.936 1.00 86.12 182 GLU A N 1
ATOM 1483 C CA . GLU A 1 182 ? 12.046 -8.002 -8.180 1.00 86.12 182 GLU A CA 1
ATOM 1484 C C . GLU A 1 182 ? 11.540 -9.196 -8.985 1.00 86.12 182 GLU A C 1
ATOM 1486 O O . GLU A 1 182 ? 11.476 -10.320 -8.481 1.00 86.12 182 GLU A O 1
ATOM 1491 N N . ILE A 1 183 ? 11.163 -8.937 -10.230 1.00 80.19 183 ILE A N 1
ATOM 1492 C CA . ILE A 1 183 ? 10.821 -9.963 -11.207 1.00 80.19 183 ILE A CA 1
ATOM 1493 C C . ILE A 1 183 ? 11.263 -9.481 -12.585 1.00 80.19 183 ILE A C 1
ATOM 1495 O O . ILE A 1 183 ? 11.190 -8.284 -12.878 1.00 80.19 183 ILE A O 1
ATOM 149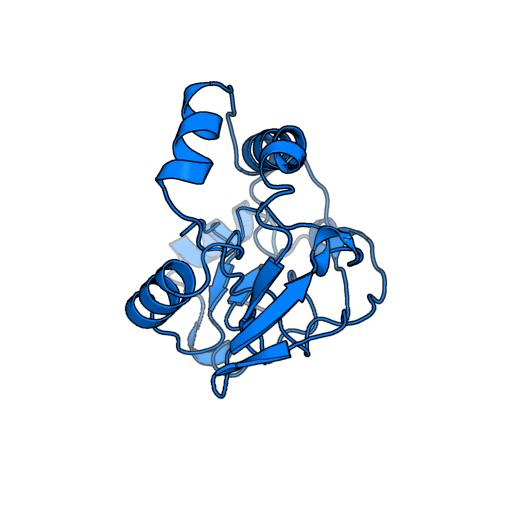9 N N . ASP A 1 184 ? 11.731 -10.404 -13.415 1.00 76.81 184 ASP A N 1
ATOM 1500 C CA . ASP A 1 184 ? 12.137 -10.078 -14.778 1.00 76.81 184 ASP A CA 1
ATOM 1501 C C . ASP A 1 184 ? 10.927 -9.605 -15.607 1.00 76.81 184 ASP A C 1
ATOM 1503 O O . ASP A 1 184 ? 9.812 -10.120 -15.450 1.00 76.81 184 ASP A O 1
ATOM 1507 N N . LEU A 1 185 ? 11.162 -8.590 -16.449 1.00 69.50 185 LEU A N 1
ATOM 1508 C CA . LEU A 1 185 ? 10.168 -7.933 -17.310 1.00 69.50 185 LEU A CA 1
ATOM 1509 C C . LEU A 1 185 ? 10.005 -8.633 -18.667 1.00 69.50 185 LEU A C 1
ATOM 1511 O O . LEU A 1 185 ? 11.022 -9.110 -19.220 1.00 69.50 185 LEU A O 1
#

Radius of gyration: 16.77 Å; chains: 1; bounding box: 43×37×47 Å

Sequence (185 aa):
LFLVDDTVFCGTFSIKKIIKLLEIHRNVLGCSLRLGKNTHYCYPLNAHQPIPSIKYIEENFVIYDWTQAHLDFAYALEVSSSLYETKDILSILKNNNFSNPNSLESVLYANLNRFIRKPYLMCFDKSKAFSNPANRVQKTALNRFSMNDKFNSAELLLLYEEGTRIDYSKFFKVIPNGCHMEIDL

Secondary structure (DSSP, 8-state):
-B--TTEEE-S---HHHHHHHHHH-TTEEEEESS-STT--EETTTTEE-PPPPEEEEETTEEEEEGGG--GGGT--S-SSSEEE-HHHHHHHHHTS--SSHHHHHHHHHHTGGGGTT--EEEEESS-SEEE-TT----SSS--GGGG-GGG-HHHHHHHHHTT----GGGGTT---SSSB-----